Protein AF-0000000076608072 (afdb_homodimer)

Structure (mmCIF, N/CA/C/O backbone):
data_AF-0000000076608072-model_v1
#
loop_
_entity.id
_entity.type
_entity.pdbx_description
1 polymer 'Uncharacterized membrane protein YphA, DoxX/SURF4 family'
#
loop_
_atom_site.group_PDB
_atom_site.id
_atom_site.type_symbol
_atom_site.label_atom_id
_atom_site.label_alt_id
_atom_site.label_comp_id
_atom_site.label_asym_id
_atom_site.label_entity_id
_atom_site.label_seq_id
_atom_site.pdbx_PDB_ins_code
_atom_site.Cartn_x
_atom_site.Cartn_y
_atom_site.Cartn_z
_atom_site.occupancy
_atom_site.B_iso_or_equiv
_atom_site.auth_seq_id
_atom_site.auth_comp_id
_atom_site.auth_asym_id
_atom_site.auth_atom_id
_atom_site.pdbx_PDB_model_num
ATOM 1 N N . MET A 1 1 ? 8.18 21.141 -1.358 1 48.16 1 MET A N 1
ATOM 2 C CA . MET A 1 1 ? 7.703 20.062 -0.501 1 48.16 1 MET A CA 1
ATOM 3 C C . MET A 1 1 ? 6.223 19.781 -0.752 1 48.16 1 MET A C 1
ATOM 5 O O . MET A 1 1 ? 5.699 18.75 -0.323 1 48.16 1 MET A O 1
ATOM 9 N N . LYS A 1 2 ? 5.473 20.828 -1.296 1 59.09 2 LYS A N 1
ATOM 10 C CA . LYS A 1 2 ? 4.098 20.797 -1.779 1 59.09 2 LYS A CA 1
ATOM 11 C C . LYS A 1 2 ? 3.926 19.734 -2.871 1 59.09 2 LYS A C 1
ATOM 13 O O . LYS A 1 2 ? 2.949 18.984 -2.871 1 59.09 2 LYS A O 1
ATOM 18 N N . ASP A 1 3 ? 5.082 19.281 -3.32 1 87.06 3 ASP A N 1
ATOM 19 C CA . ASP A 1 3 ? 5.059 18.531 -4.574 1 87.06 3 ASP A CA 1
ATOM 20 C C . ASP A 1 3 ? 5.078 17.031 -4.312 1 87.06 3 ASP A C 1
ATOM 22 O O . ASP A 1 3 ? 4.336 16.281 -4.945 1 87.06 3 ASP A O 1
ATOM 26 N N . ILE A 1 4 ? 5.609 16.641 -3.139 1 95.62 4 ILE A N 1
ATOM 27 C CA . ILE A 1 4 ? 5.746 15.203 -2.969 1 95.62 4 ILE A CA 1
ATOM 28 C C . ILE A 1 4 ? 4.414 14.609 -2.521 1 95.62 4 ILE A C 1
ATOM 30 O O . ILE A 1 4 ? 4.074 13.477 -2.889 1 95.62 4 ILE A O 1
ATOM 34 N N . THR A 1 5 ? 3.621 15.422 -1.8 1 96.25 5 THR A N 1
ATOM 35 C CA . THR A 1 5 ? 2.309 14.969 -1.352 1 96.25 5 THR A CA 1
ATOM 36 C C . THR A 1 5 ? 1.358 14.812 -2.535 1 96.25 5 THR A C 1
ATOM 38 O O . THR A 1 5 ? 0.574 13.859 -2.584 1 96.25 5 THR A O 1
ATOM 41 N N . HIS A 1 6 ? 1.469 15.75 -3.461 1 96.06 6 HIS A N 1
ATOM 42 C CA . HIS A 1 6 ? 0.626 15.68 -4.648 1 96.06 6 HIS A CA 1
ATOM 43 C C . HIS A 1 6 ? 0.957 14.438 -5.477 1 96.06 6 HIS A C 1
ATOM 45 O O . HIS A 1 6 ? 0.057 13.703 -5.891 1 96.06 6 HIS A O 1
ATOM 51 N N . ILE A 1 7 ? 2.229 14.219 -5.684 1 97.62 7 ILE A N 1
ATOM 52 C CA . ILE A 1 7 ? 2.674 13.047 -6.43 1 97.62 7 ILE A CA 1
ATOM 53 C C . ILE A 1 7 ? 2.24 11.773 -5.699 1 97.62 7 ILE A C 1
ATOM 55 O O . ILE A 1 7 ? 1.707 10.844 -6.312 1 97.62 7 ILE A O 1
ATOM 59 N N . GLY A 1 8 ? 2.457 11.742 -4.379 1 98.31 8 GLY A N 1
ATOM 60 C CA . GLY A 1 8 ? 2.057 10.602 -3.562 1 98.31 8 GLY A CA 1
ATOM 61 C C . GLY A 1 8 ? 0.571 10.312 -3.641 1 98.31 8 GLY A C 1
ATOM 62 O O . GLY A 1 8 ? 0.168 9.148 -3.734 1 98.31 8 GLY A O 1
ATOM 63 N N . ARG A 1 9 ? -0.169 11.328 -3.688 1 98.06 9 ARG A N 1
ATOM 64 C CA . ARG A 1 9 ? -1.62 11.18 -3.725 1 98.06 9 ARG A CA 1
ATOM 65 C C . ARG A 1 9 ? -2.072 10.523 -5.027 1 98.06 9 ARG A C 1
ATOM 67 O O . ARG A 1 9 ? -2.918 9.633 -5.012 1 98.06 9 ARG A O 1
ATOM 74 N N . VAL A 1 10 ? -1.566 10.969 -6.109 1 98.25 10 VAL A N 1
ATOM 75 C CA . VAL A 1 10 ? -1.932 10.414 -7.406 1 98.25 10 VAL A CA 1
ATOM 76 C C . VAL A 1 10 ? -1.481 8.953 -7.488 1 98.25 10 VAL A C 1
ATOM 78 O O . VAL A 1 10 ? -2.246 8.086 -7.91 1 98.25 10 VAL A O 1
ATOM 81 N N . LEU A 1 11 ? -0.263 8.695 -7.039 1 98.75 11 LEU A N 1
ATOM 82 C CA . LEU A 1 11 ? 0.281 7.34 -7.082 1 98.75 11 LEU A CA 1
ATOM 83 C C . LEU A 1 11 ? -0.473 6.418 -6.133 1 98.75 11 LEU A C 1
ATOM 85 O O . LEU A 1 11 ? -0.637 5.227 -6.41 1 98.75 11 LEU A O 1
ATOM 89 N N . PHE A 1 12 ? -0.94 6.977 -5.027 1 98.81 12 PHE A N 1
ATOM 90 C CA . PHE A 1 12 ? -1.719 6.188 -4.078 1 98.81 12 PHE A CA 1
ATOM 91 C C . PHE A 1 12 ? -3.084 5.84 -4.66 1 98.81 12 PHE A C 1
ATOM 93 O O . PHE A 1 12 ? -3.539 4.699 -4.551 1 98.81 12 PHE A O 1
ATOM 100 N N . ALA A 1 13 ? -3.678 6.773 -5.332 1 98.81 13 ALA A N 1
ATOM 101 C CA . ALA A 1 13 ? -5.086 6.684 -5.707 1 98.81 13 ALA A CA 1
ATOM 102 C C . ALA A 1 13 ? -5.254 5.941 -7.031 1 98.81 13 ALA A C 1
ATOM 104 O O . ALA A 1 13 ? -6.207 5.184 -7.207 1 98.81 13 ALA A O 1
ATOM 105 N N . LEU A 1 14 ? -4.387 6.129 -7.934 1 98.75 14 LEU A N 1
ATOM 106 C CA . LEU A 1 14 ? -4.523 5.641 -9.305 1 98.75 14 LEU A CA 1
ATOM 107 C C . LEU A 1 14 ? -4.68 4.121 -9.32 1 98.75 14 LEU A C 1
ATOM 109 O O . LEU A 1 14 ? -5.543 3.592 -10.023 1 98.75 14 LEU A O 1
ATOM 113 N N . PRO A 1 15 ? -3.92 3.412 -8.594 1 98.88 15 PRO A N 1
ATOM 114 C CA . PRO A 1 15 ? -4.066 1.956 -8.625 1 98.88 15 PRO A CA 1
ATOM 115 C C . PRO A 1 15 ? -5.457 1.495 -8.195 1 98.88 15 PRO A C 1
ATOM 117 O O . PRO A 1 15 ? -5.957 0.484 -8.695 1 98.88 15 PRO A O 1
ATOM 120 N N . PHE A 1 16 ? -6.09 2.219 -7.285 1 98.88 16 PHE A N 1
ATOM 121 C CA . PHE A 1 16 ? -7.422 1.801 -6.867 1 98.88 16 PHE A CA 1
ATOM 122 C C . PHE A 1 16 ? -8.422 1.958 -8.008 1 98.88 16 PHE A C 1
ATOM 124 O O . PHE A 1 16 ? -9.352 1.164 -8.133 1 98.88 16 PHE A O 1
ATOM 131 N N . ILE A 1 17 ? -8.258 2.973 -8.828 1 98.81 17 ILE A N 1
ATOM 132 C CA . ILE A 1 17 ? -9.094 3.107 -10.023 1 98.81 17 ILE A CA 1
ATOM 133 C C . ILE A 1 17 ? -8.852 1.922 -10.953 1 98.81 17 ILE A C 1
ATOM 135 O O . ILE A 1 17 ? -9.805 1.308 -11.438 1 98.81 17 ILE A O 1
ATOM 139 N N . LEU A 1 18 ? -7.625 1.544 -11.148 1 98.62 18 LEU A N 1
ATOM 140 C CA . LEU A 1 18 ? -7.277 0.444 -12.039 1 98.62 18 LEU A CA 1
ATOM 141 C C . LEU A 1 18 ? -7.73 -0.891 -11.461 1 98.62 18 LEU A C 1
ATOM 143 O O . LEU A 1 18 ? -8.195 -1.765 -12.195 1 98.62 18 LEU A O 1
ATOM 147 N N . PHE A 1 19 ? -7.605 -1.063 -10.125 1 97.94 19 PHE A N 1
ATOM 148 C CA . PHE A 1 19 ? -8.156 -2.236 -9.461 1 97.94 19 PHE A CA 1
ATOM 149 C C . PHE A 1 19 ? -9.664 -2.334 -9.695 1 97.94 19 PHE A C 1
ATOM 151 O O . PHE A 1 19 ? -10.18 -3.414 -9.977 1 97.94 19 PHE A O 1
ATOM 158 N N . GLY A 1 20 ? -10.289 -1.184 -9.508 1 98.19 20 GLY A N 1
ATOM 159 C CA . GLY A 1 20 ? -11.727 -1.159 -9.711 1 98.19 20 GLY A CA 1
ATOM 160 C C . GLY A 1 20 ? -12.133 -1.536 -11.125 1 98.19 20 GLY A C 1
ATOM 161 O O . GLY A 1 20 ? -13.062 -2.328 -11.312 1 98.19 20 GLY A O 1
ATOM 162 N N . LEU A 1 21 ? -11.461 -0.98 -12.117 1 98.31 21 LEU A N 1
ATOM 163 C CA . LEU A 1 21 ? -11.734 -1.333 -13.5 1 98.31 21 LEU A CA 1
ATOM 164 C C . LEU A 1 21 ? -11.484 -2.818 -13.742 1 98.31 21 LEU A C 1
ATOM 166 O O . LEU A 1 21 ? -12.273 -3.48 -14.422 1 98.31 21 LEU A O 1
ATOM 170 N N . ASN A 1 22 ? -10.43 -3.305 -13.195 1 96.69 22 ASN A N 1
ATOM 171 C CA . ASN A 1 22 ? -10.125 -4.723 -13.336 1 96.69 22 ASN A CA 1
ATOM 172 C C . ASN A 1 22 ? -11.195 -5.594 -12.688 1 96.69 22 ASN A C 1
ATOM 174 O O . ASN A 1 22 ? -11.555 -6.648 -13.219 1 96.69 22 ASN A O 1
ATOM 178 N N . HIS A 1 23 ? -11.672 -5.195 -11.516 1 95.5 23 HIS A N 1
ATOM 179 C CA . HIS A 1 23 ? -12.75 -5.906 -10.844 1 95.5 23 HIS A CA 1
ATOM 180 C C . HIS A 1 23 ? -13.992 -5.98 -11.727 1 95.5 23 HIS A C 1
ATOM 182 O O . HIS A 1 23 ? -14.672 -7.012 -11.766 1 95.5 23 HIS A O 1
ATOM 188 N N . ILE A 1 24 ? -14.273 -4.887 -12.445 1 96.31 24 ILE A N 1
ATOM 189 C CA . ILE A 1 24 ? -15.484 -4.82 -13.258 1 96.31 24 ILE A CA 1
ATOM 190 C C . ILE A 1 24 ? -15.289 -5.629 -14.539 1 96.31 24 ILE A C 1
ATOM 192 O O . ILE A 1 24 ? -16.141 -6.441 -14.906 1 96.31 24 ILE A O 1
ATOM 196 N N . PHE A 1 25 ? -14.133 -5.59 -15.188 1 96.56 25 PHE A N 1
ATOM 197 C CA . PHE A 1 25 ? -13.945 -6.195 -16.5 1 96.56 25 PHE A CA 1
ATOM 198 C C . PHE A 1 25 ? -13.453 -7.633 -16.375 1 96.56 25 PHE A C 1
ATOM 200 O O . PHE A 1 25 ? -13.555 -8.414 -17.312 1 96.56 25 PHE A O 1
ATOM 207 N N . GLN A 1 26 ? -12.922 -7.969 -15.281 1 94.75 26 GLN A N 1
ATOM 208 C CA . GLN A 1 26 ? -12.422 -9.32 -15.055 1 94.75 26 GLN A CA 1
ATOM 209 C C . GLN A 1 26 ? -13.125 -9.977 -13.875 1 94.75 26 GLN A C 1
ATOM 211 O O . GLN A 1 26 ? -12.492 -10.703 -13.102 1 94.75 26 GLN A O 1
ATOM 216 N N . TYR A 1 27 ? -14.453 -9.664 -13.688 1 92.56 27 TYR A N 1
ATOM 217 C CA . TYR A 1 27 ? -15.188 -10.148 -12.516 1 92.56 27 TYR A CA 1
ATOM 218 C C . TYR A 1 27 ? -15.242 -11.672 -12.5 1 92.56 27 TYR A C 1
ATOM 220 O O . TYR A 1 27 ? -15.258 -12.281 -11.43 1 92.56 27 TYR A O 1
ATOM 228 N N . SER A 1 28 ? -15.203 -12.375 -13.648 1 90.69 28 SER A N 1
ATOM 229 C CA . SER A 1 28 ? -15.234 -13.836 -13.695 1 90.69 28 SER A CA 1
ATOM 230 C C . SER A 1 28 ? -13.953 -14.438 -13.125 1 90.69 28 SER A C 1
ATOM 232 O O . SER A 1 28 ? -14 -15.43 -12.398 1 90.69 28 SER A O 1
ATOM 234 N N . TRP A 1 29 ? -12.844 -13.781 -13.492 1 89.81 29 TRP A N 1
ATOM 235 C CA . TRP A 1 29 ? -11.57 -14.258 -12.977 1 89.81 29 TRP A CA 1
ATOM 236 C C . TRP A 1 29 ? -11.523 -14.156 -11.453 1 89.81 29 TRP A C 1
ATOM 238 O O . TRP A 1 29 ? -11.109 -15.094 -10.773 1 89.81 29 TRP A O 1
ATOM 248 N N . TYR A 1 30 ? -11.984 -13.008 -10.938 1 89 30 TYR A N 1
ATOM 249 C CA . TYR A 1 30 ? -11.969 -12.789 -9.492 1 89 30 TYR A CA 1
ATOM 250 C C . TYR A 1 30 ? -12.898 -13.773 -8.789 1 89 30 TYR A C 1
ATOM 252 O O . TYR A 1 30 ? -12.531 -14.352 -7.762 1 89 30 TYR A O 1
ATOM 260 N N . SER A 1 31 ? -14.031 -13.93 -9.367 1 86.56 31 SER A N 1
ATOM 261 C CA . SER A 1 31 ? -15.031 -14.805 -8.75 1 86.56 31 SER A CA 1
ATOM 262 C C . SER A 1 31 ? -14.562 -16.25 -8.734 1 86.56 31 SER A C 1
ATOM 264 O O . SER A 1 31 ? -14.898 -17.016 -7.82 1 86.56 31 SER A O 1
ATOM 266 N N . GLU A 1 32 ? -13.75 -16.625 -9.672 1 84.75 32 GLU A N 1
ATOM 267 C CA . GLU A 1 32 ? -13.266 -18 -9.781 1 84.75 32 GLU A CA 1
ATOM 268 C C . GLU A 1 32 ? -12.047 -18.234 -8.906 1 84.75 32 GLU A C 1
ATOM 270 O O . GLU A 1 32 ? -11.828 -19.344 -8.406 1 84.75 32 GLU A O 1
ATOM 275 N N . ASN A 1 33 ? -11.312 -17.203 -8.688 1 81 33 ASN A N 1
ATOM 276 C CA . ASN A 1 33 ? -10.016 -17.391 -8.039 1 81 33 ASN A CA 1
ATOM 277 C C . ASN A 1 33 ? -10.055 -16.953 -6.574 1 81 33 ASN A C 1
ATOM 279 O O . ASN A 1 33 ? -9.156 -17.297 -5.801 1 81 33 ASN A O 1
ATOM 283 N N . PHE A 1 34 ? -11.062 -16.172 -6.254 1 74.56 34 PHE A N 1
ATOM 284 C CA . PHE A 1 34 ? -11.148 -15.711 -4.871 1 74.56 34 PHE A CA 1
ATOM 285 C C . PHE A 1 34 ? -12.461 -16.156 -4.238 1 74.56 34 PHE A C 1
ATOM 287 O O . PHE A 1 34 ? -13.539 -15.812 -4.734 1 74.56 34 PHE A O 1
ATOM 294 N N . GLN A 1 35 ? -12.344 -17.156 -3.428 1 65.94 35 GLN A N 1
ATOM 295 C CA . GLN A 1 35 ? -13.492 -17.641 -2.666 1 65.94 35 GLN A CA 1
ATOM 296 C C . GLN A 1 35 ? -13.602 -16.922 -1.323 1 65.94 35 GLN A C 1
ATOM 298 O O . GLN A 1 35 ? -12.594 -16.672 -0.663 1 65.94 35 GLN A O 1
ATOM 303 N N . SER A 1 36 ? -14.633 -16.188 -1.263 1 63.31 36 SER A N 1
ATOM 304 C CA . SER A 1 36 ? -14.852 -15.414 -0.045 1 63.31 36 SER A CA 1
ATOM 305 C C . SER A 1 36 ? -15.5 -16.266 1.041 1 63.31 36 SER A C 1
ATOM 307 O O . SER A 1 36 ? -16.234 -17.203 0.741 1 63.31 36 SER A O 1
ATOM 309 N N . PHE A 1 37 ? -14.977 -16.062 2.203 1 62.38 37 PHE A N 1
ATOM 310 C CA . PHE A 1 37 ? -15.656 -16.641 3.355 1 62.38 37 PHE A CA 1
ATOM 311 C C . PHE A 1 37 ? -17.125 -16.219 3.395 1 62.38 37 PHE A C 1
ATOM 313 O O . PHE A 1 37 ? -17.984 -16.969 3.871 1 62.38 37 PHE A O 1
ATOM 320 N N . LEU A 1 38 ? -17.25 -15.047 2.895 1 61.41 38 LEU A N 1
ATOM 321 C CA . LEU A 1 38 ? -18.641 -14.609 2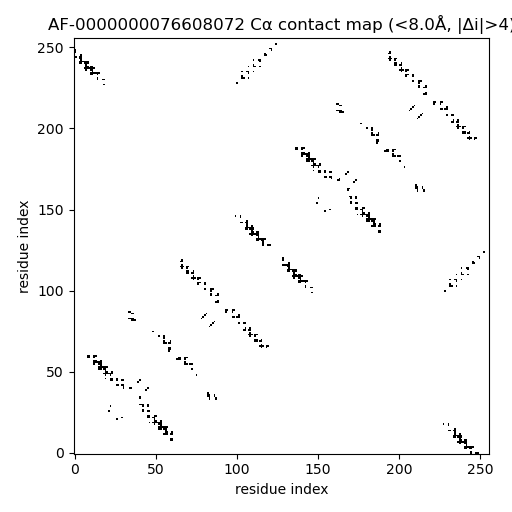.848 1 61.41 38 LEU A CA 1
ATOM 322 C C . LEU A 1 38 ? -19.328 -15.117 1.582 1 61.41 38 LEU A C 1
ATOM 324 O O . LEU A 1 38 ? -18.844 -14.875 0.472 1 61.41 38 LEU A O 1
ATOM 328 N N . PRO A 1 39 ? -20.141 -16.078 1.771 1 59.09 39 PRO A N 1
ATOM 329 C CA . PRO A 1 39 ? -20.844 -16.719 0.657 1 59.09 39 PRO A CA 1
ATOM 330 C C . PRO A 1 39 ? -21.422 -15.703 -0.332 1 59.09 39 PRO A C 1
ATOM 332 O O . PRO A 1 39 ? -21.703 -16.047 -1.479 1 59.09 39 PRO A O 1
ATOM 335 N N . ILE A 1 40 ? -21.609 -14.555 0.125 1 57.09 40 ILE A N 1
ATOM 336 C CA . ILE A 1 40 ? -22.266 -13.594 -0.744 1 57.09 40 ILE A CA 1
ATOM 337 C C . ILE A 1 40 ? -21.25 -13.008 -1.728 1 57.09 40 ILE A C 1
ATOM 339 O O . ILE A 1 40 ? -21.641 -12.32 -2.684 1 57.09 40 ILE A O 1
ATOM 343 N N . ILE A 1 41 ? -20 -13.461 -1.587 1 60.38 41 ILE A N 1
ATOM 344 C CA . ILE A 1 41 ? -19 -12.852 -2.463 1 60.38 41 ILE A CA 1
ATOM 345 C C . ILE A 1 41 ? -19 -13.57 -3.812 1 60.38 41 ILE A C 1
ATOM 347 O O . ILE A 1 41 ? -18.781 -14.781 -3.879 1 60.38 41 ILE A O 1
ATOM 351 N N . GLY A 1 42 ? -19.812 -13.07 -4.812 1 77.31 42 GLY A N 1
ATOM 352 C CA . GLY A 1 42 ? -19.859 -13.43 -6.223 1 77.31 42 GLY A CA 1
ATOM 353 C C . GLY A 1 42 ? -19.578 -12.258 -7.145 1 77.31 42 GLY A C 1
ATOM 354 O O . GLY A 1 42 ? -18.906 -11.297 -6.75 1 77.31 42 GLY A O 1
ATOM 355 N N . ALA A 1 43 ? -19.969 -12.414 -8.297 1 82.81 43 ALA A N 1
ATOM 356 C CA . ALA A 1 43 ? -19.734 -11.43 -9.344 1 82.81 43 ALA A CA 1
ATOM 357 C C . ALA A 1 43 ? -20.234 -10.055 -8.93 1 82.81 43 ALA A C 1
ATOM 359 O O . ALA A 1 43 ? -19.578 -9.039 -9.164 1 82.81 43 ALA A O 1
ATOM 360 N N . TYR A 1 44 ? -21.312 -10.078 -8.18 1 87.38 44 TYR A N 1
ATOM 361 C CA . TYR A 1 44 ? -21.922 -8.797 -7.812 1 87.38 44 TYR A CA 1
ATOM 362 C C . TYR A 1 44 ? -21.062 -8.078 -6.777 1 87.38 44 TYR A C 1
ATOM 364 O O . TYR A 1 44 ? -20.891 -6.855 -6.848 1 87.38 44 TYR A O 1
ATOM 372 N N . THR A 1 45 ? -20.516 -8.805 -5.848 1 90.94 45 THR A N 1
ATOM 373 C CA . THR A 1 45 ? -19.672 -8.195 -4.828 1 90.94 45 THR A CA 1
ATOM 374 C C . THR A 1 45 ? -18.375 -7.664 -5.441 1 90.94 45 THR A C 1
ATOM 376 O O . THR A 1 45 ? -17.906 -6.59 -5.07 1 90.94 45 THR A O 1
ATOM 379 N N . VAL A 1 46 ? -17.859 -8.391 -6.41 1 92.88 46 VAL A N 1
ATOM 380 C CA . VAL A 1 46 ? -16.641 -7.973 -7.074 1 92.88 46 VAL A CA 1
ATOM 381 C C . VAL A 1 46 ? -16.875 -6.668 -7.828 1 92.88 46 VAL A C 1
ATOM 383 O O . VAL A 1 46 ? -16.094 -5.715 -7.691 1 92.88 46 VAL A O 1
ATOM 386 N N . ILE A 1 47 ? -18 -6.59 -8.508 1 94.44 47 ILE A N 1
ATOM 387 C CA . ILE A 1 47 ? -18.328 -5.402 -9.289 1 94.44 47 ILE A CA 1
ATOM 388 C C . ILE A 1 47 ? -18.625 -4.23 -8.352 1 94.44 47 ILE 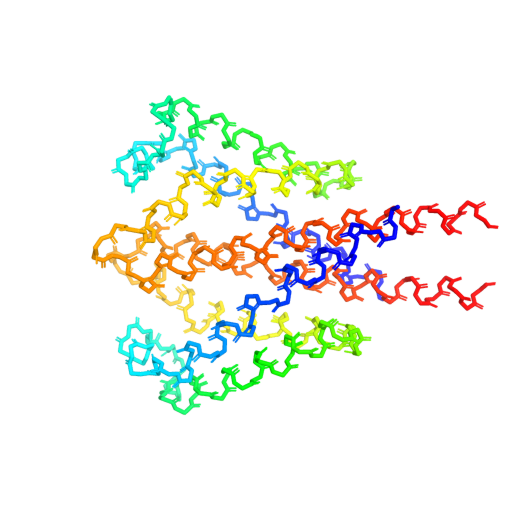A C 1
ATOM 390 O O . ILE A 1 47 ? -18.156 -3.109 -8.602 1 94.44 47 ILE A O 1
ATOM 394 N N . PHE A 1 48 ? -19.312 -4.535 -7.273 1 94.88 48 PHE A N 1
ATOM 395 C CA . PHE A 1 48 ? -19.672 -3.494 -6.316 1 94.88 48 PHE A CA 1
ATOM 396 C C . PHE A 1 48 ? -18.422 -2.883 -5.691 1 94.88 48 PHE A C 1
ATOM 398 O O . PHE A 1 48 ? -18.297 -1.659 -5.609 1 94.88 48 PHE A O 1
ATOM 405 N N . THR A 1 49 ? -17.516 -3.709 -5.289 1 95.69 49 THR A N 1
ATOM 406 C CA . THR A 1 49 ? -16.281 -3.199 -4.688 1 95.69 49 THR A CA 1
ATOM 407 C C . THR A 1 49 ? -15.445 -2.447 -5.723 1 95.69 49 THR A C 1
ATOM 409 O O . THR A 1 49 ? -14.773 -1.467 -5.391 1 95.69 49 THR A O 1
ATOM 412 N N . GLY A 1 50 ? -15.516 -2.877 -7.008 1 97.56 50 GLY A N 1
ATOM 413 C CA . GLY A 1 50 ? -14.859 -2.141 -8.078 1 97.56 50 GLY A CA 1
ATOM 414 C C . GLY A 1 50 ? -15.367 -0.719 -8.219 1 97.56 50 GLY A C 1
ATOM 415 O O . GLY A 1 50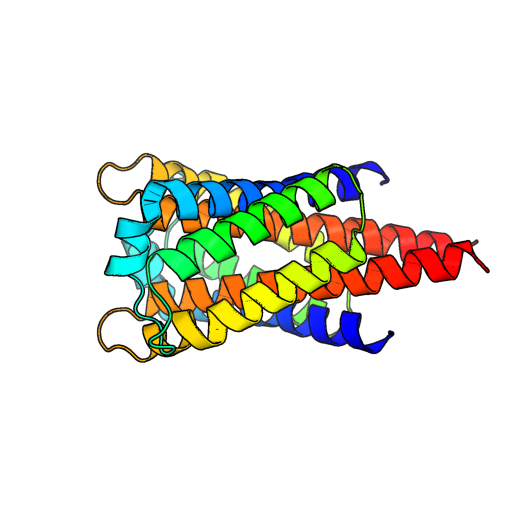 ? -14.578 0.217 -8.359 1 97.56 50 GLY A O 1
ATOM 416 N N . ILE A 1 51 ? -16.625 -0.577 -8.102 1 98.31 51 ILE A N 1
ATOM 417 C CA . ILE A 1 51 ? -17.25 0.735 -8.227 1 98.31 51 ILE A C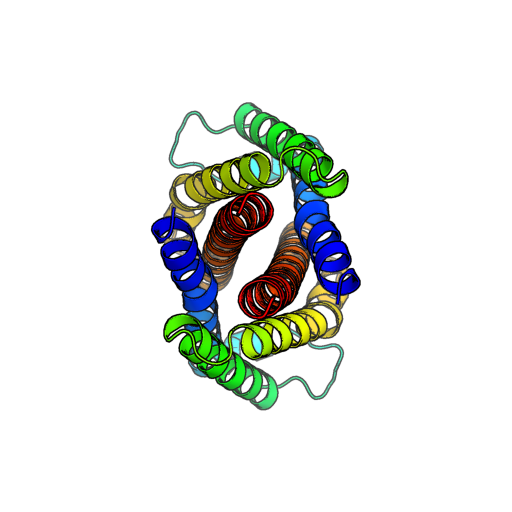A 1
ATOM 418 C C . ILE A 1 51 ? -16.797 1.637 -7.082 1 98.31 51 ILE A C 1
ATOM 420 O O . ILE A 1 51 ? -16.469 2.807 -7.297 1 98.31 51 ILE A O 1
ATOM 424 N N . ILE A 1 52 ? -16.766 1.096 -5.918 1 98.38 52 ILE A N 1
ATOM 425 C CA . ILE A 1 52 ? -16.344 1.864 -4.754 1 98.38 52 ILE A CA 1
ATOM 426 C C . ILE A 1 52 ? -14.883 2.305 -4.934 1 98.38 52 ILE A C 1
ATOM 428 O O . ILE A 1 52 ? -14.539 3.455 -4.652 1 98.38 52 ILE A O 1
ATOM 432 N N . MET A 1 53 ? -14.078 1.408 -5.453 1 98.69 53 MET A N 1
ATOM 433 C CA . MET A 1 53 ? -12.664 1.725 -5.613 1 98.69 53 MET A CA 1
ATOM 434 C C . MET A 1 53 ? -12.469 2.805 -6.672 1 98.69 53 MET A C 1
ATOM 436 O O . MET A 1 53 ? -11.656 3.715 -6.492 1 98.69 53 MET A O 1
ATOM 440 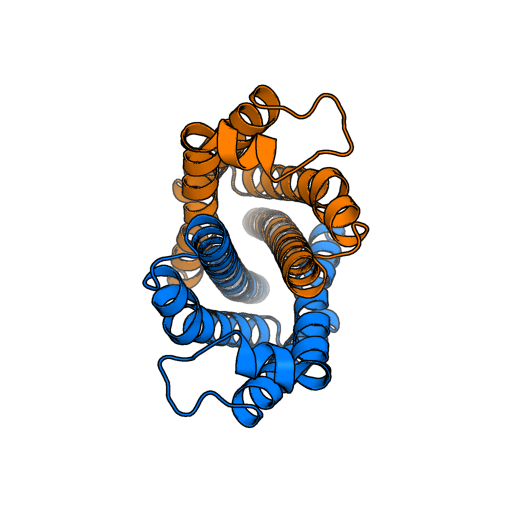N N . ILE A 1 54 ? -13.164 2.771 -7.695 1 98.75 54 ILE A N 1
ATOM 441 C CA . ILE A 1 54 ? -13.07 3.783 -8.742 1 98.75 54 ILE A CA 1
ATOM 442 C C . ILE A 1 54 ? -13.5 5.137 -8.195 1 98.75 54 ILE A C 1
ATOM 444 O O . ILE A 1 54 ? -12.805 6.141 -8.367 1 98.75 54 ILE A O 1
ATOM 448 N N . ALA A 1 55 ? -14.625 5.133 -7.504 1 98.62 55 ALA A N 1
ATOM 449 C CA . ALA A 1 55 ? -15.141 6.375 -6.938 1 98.62 55 ALA A CA 1
ATOM 450 C C . ALA A 1 55 ? -14.156 6.969 -5.934 1 98.62 55 ALA A C 1
ATOM 452 O O . ALA A 1 55 ? -13.883 8.172 -5.957 1 98.62 55 ALA A O 1
ATOM 453 N N . ALA A 1 56 ? -13.656 6.117 -5.102 1 98.56 56 ALA A N 1
ATOM 454 C CA . ALA A 1 56 ? -12.703 6.57 -4.094 1 98.56 56 ALA A CA 1
ATOM 455 C C . ALA A 1 56 ? -11.422 7.094 -4.746 1 98.56 56 ALA A C 1
ATOM 457 O O . ALA A 1 56 ? -10.914 8.148 -4.363 1 98.56 56 ALA A O 1
ATOM 458 N N . GLY A 1 57 ? -10.906 6.328 -5.746 1 98.56 57 GLY A N 1
ATOM 459 C CA . GLY A 1 57 ? -9.711 6.762 -6.449 1 98.56 57 GLY A CA 1
ATOM 460 C C . GLY A 1 57 ? -9.875 8.117 -7.121 1 98.56 57 GLY A C 1
ATOM 461 O O . GLY A 1 57 ? -9.008 8.977 -7.008 1 98.56 57 GLY A O 1
ATOM 462 N N . ILE A 1 58 ? -10.945 8.352 -7.734 1 98.31 58 ILE A N 1
ATOM 463 C CA . ILE A 1 58 ? -11.227 9.609 -8.422 1 98.31 58 ILE A CA 1
ATOM 464 C C . ILE A 1 58 ? -11.344 10.742 -7.395 1 98.31 58 ILE A C 1
ATOM 466 O O . ILE A 1 58 ? -10.758 11.812 -7.566 1 98.31 58 ILE A O 1
ATOM 470 N N . SER A 1 59 ? -12.133 10.469 -6.367 1 97.88 59 SER A N 1
ATOM 471 C CA . SER A 1 59 ? -12.297 11.461 -5.309 1 97.88 59 SER A CA 1
ATOM 472 C C . SER A 1 59 ? -10.945 11.891 -4.742 1 97.88 59 SER A C 1
ATOM 474 O O . SER A 1 59 ? -10.711 13.086 -4.539 1 97.88 59 SER A O 1
ATOM 476 N N . MET A 1 60 ? -10.086 10.953 -4.551 1 96.56 60 MET A N 1
ATOM 477 C CA . MET A 1 60 ? -8.773 11.234 -3.982 1 96.56 60 MET A CA 1
ATOM 478 C C . MET A 1 60 ? -7.918 12.031 -4.957 1 96.56 60 MET A C 1
ATOM 480 O O . MET A 1 60 ? -7.227 12.977 -4.559 1 96.56 60 MET A O 1
ATOM 484 N N . ILE A 1 61 ? -7.926 11.719 -6.184 1 96.62 61 ILE A N 1
ATOM 485 C CA . ILE A 1 61 ? -7.098 12.391 -7.18 1 96.62 61 ILE A CA 1
ATOM 486 C C . ILE A 1 61 ? -7.523 13.852 -7.305 1 96.62 61 ILE A C 1
ATOM 488 O O . ILE A 1 61 ? -6.68 14.742 -7.402 1 96.62 61 ILE A O 1
ATOM 492 N N . VAL A 1 62 ? -8.805 14.188 -7.207 1 95.06 62 VAL A N 1
ATOM 493 C CA . VAL A 1 62 ? -9.273 15.555 -7.395 1 95.06 62 VAL A CA 1
ATOM 494 C C . VAL A 1 62 ? -9.289 16.281 -6.051 1 95.06 62 VAL A C 1
ATOM 496 O O . VAL A 1 62 ? -9.781 17.406 -5.957 1 95.06 62 VAL A O 1
ATOM 499 N N . ARG A 1 63 ? -8.805 15.633 -5.039 1 90.75 63 ARG A N 1
ATOM 500 C CA . ARG A 1 63 ? -8.602 16.203 -3.713 1 90.75 63 ARG A CA 1
ATOM 501 C C . ARG A 1 63 ? -9.938 16.516 -3.041 1 90.75 63 ARG A C 1
ATOM 503 O O . ARG A 1 63 ? -10.047 17.5 -2.303 1 90.75 63 ARG A O 1
ATOM 510 N N . LYS A 1 64 ? -10.898 15.758 -3.451 1 89.88 64 LYS A N 1
ATOM 511 C CA . LYS A 1 64 ? -12.195 15.906 -2.795 1 89.88 64 LYS A CA 1
ATOM 512 C C . LYS A 1 64 ? -12.391 14.836 -1.724 1 89.88 64 LYS A C 1
ATOM 514 O O . LYS A 1 64 ? -12.219 13.641 -1.99 1 89.88 64 LYS A O 1
ATOM 519 N N . TYR A 1 65 ? -12.633 15.188 -0.499 1 94.94 65 TYR A N 1
ATOM 520 C CA . TYR A 1 65 ? -12.977 14.305 0.613 1 94.94 65 TYR A CA 1
ATOM 521 C C . TYR A 1 65 ? -11.852 13.312 0.886 1 94.94 65 TYR A C 1
ATOM 523 O O . TYR A 1 65 ? -12.094 12.102 0.976 1 94.94 65 TYR A O 1
ATOM 531 N N . VAL A 1 66 ? -10.68 13.859 1.006 1 94.88 66 VAL A N 1
ATOM 532 C CA . VAL A 1 66 ? -9.492 13.016 1.149 1 94.88 66 VAL A CA 1
ATOM 533 C C . VAL A 1 66 ? -9.641 12.125 2.381 1 94.88 66 VAL A C 1
ATOM 535 O O . VAL A 1 66 ? -9.406 10.914 2.309 1 94.88 66 VAL A O 1
ATOM 538 N N . LYS A 1 67 ? -10.086 12.711 3.465 1 96.25 67 LYS A N 1
ATOM 539 C CA . LYS A 1 67 ? -10.242 11.945 4.699 1 96.25 67 LYS A CA 1
ATOM 540 C C . LYS A 1 67 ? -11.266 10.836 4.535 1 96.25 67 LYS A C 1
ATOM 542 O O . LYS A 1 67 ? -11 9.68 4.867 1 96.25 67 LYS A O 1
ATOM 547 N N . LEU A 1 68 ? -12.375 11.211 4.012 1 97.19 68 LEU A N 1
ATOM 548 C CA . LEU A 1 68 ? -13.453 10.242 3.824 1 97.19 68 LEU A CA 1
ATOM 549 C C . LEU A 1 68 ? -13.039 9.148 2.846 1 97.19 68 LEU A C 1
ATOM 551 O O . LEU A 1 68 ? -13.328 7.973 3.064 1 97.19 68 LEU A O 1
ATOM 555 N N . THR A 1 69 ? -12.406 9.539 1.775 1 98.31 69 THR A N 1
ATOM 556 C CA . THR A 1 69 ? -11.938 8.594 0.767 1 98.31 69 THR A CA 1
ATOM 557 C C . THR A 1 69 ? -10.93 7.617 1.367 1 98.31 69 THR A C 1
ATOM 559 O O . THR A 1 69 ? -11.047 6.406 1.176 1 98.31 69 THR A O 1
ATOM 562 N N . ALA A 1 70 ? -10.008 8.117 2.166 1 98.62 70 ALA A N 1
ATOM 563 C CA . ALA A 1 70 ? -9 7.273 2.803 1 98.62 70 ALA A CA 1
ATOM 564 C C . ALA A 1 70 ? -9.641 6.293 3.781 1 98.62 70 ALA A C 1
ATOM 566 O O . ALA A 1 70 ? -9.266 5.121 3.832 1 98.62 70 ALA A O 1
ATOM 567 N N . LEU A 1 71 ? -10.641 6.75 4.492 1 98.56 71 LEU A N 1
ATOM 568 C CA . LEU A 1 71 ? -11.328 5.887 5.445 1 98.56 71 LEU A CA 1
ATOM 569 C C . LEU A 1 71 ? -12.125 4.812 4.719 1 98.56 71 LEU A C 1
ATOM 571 O O . LEU A 1 71 ? -12.203 3.67 5.184 1 98.56 71 LEU A O 1
ATOM 575 N N . THR A 1 72 ? -12.727 5.168 3.637 1 98.62 72 THR A N 1
ATOM 576 C CA . THR A 1 72 ? -13.469 4.211 2.826 1 98.62 72 THR A CA 1
ATOM 577 C C . THR A 1 72 ? -12.547 3.117 2.295 1 98.62 72 THR A C 1
ATOM 579 O O . THR A 1 72 ? -12.859 1.93 2.395 1 98.62 72 THR A O 1
ATOM 582 N N . LEU A 1 73 ? -11.438 3.516 1.809 1 98.81 73 LEU A N 1
ATOM 583 C CA . LEU A 1 73 ? -10.477 2.557 1.277 1 98.81 73 LEU A CA 1
ATOM 584 C C . LEU A 1 73 ? -9.93 1.664 2.387 1 98.81 73 LEU A C 1
ATOM 586 O O . LEU A 1 73 ? -9.758 0.459 2.191 1 98.81 73 LEU A O 1
ATOM 590 N N . ALA A 1 74 ? -9.648 2.254 3.555 1 98.88 74 ALA A N 1
ATOM 591 C CA . ALA A 1 74 ? -9.195 1.459 4.695 1 98.88 74 ALA A CA 1
ATOM 592 C C . ALA A 1 74 ? -10.234 0.405 5.074 1 98.88 74 ALA A C 1
ATOM 594 O O . ALA A 1 74 ? -9.891 -0.75 5.332 1 98.88 74 ALA A O 1
ATOM 595 N N . GLY A 1 75 ? -11.477 0.825 5.125 1 98.44 75 GLY A N 1
ATOM 596 C CA . GLY A 1 75 ? -12.547 -0.111 5.426 1 98.44 75 GLY A CA 1
ATOM 597 C C . GLY A 1 75 ? -12.672 -1.227 4.406 1 98.44 75 GLY A C 1
ATOM 598 O O . GLY A 1 75 ? -12.875 -2.387 4.77 1 98.44 75 GLY A O 1
ATOM 599 N N . LEU A 1 76 ? -12.562 -0.907 3.15 1 98.06 76 LEU A N 1
ATOM 600 C CA . LEU A 1 76 ? -12.633 -1.906 2.092 1 98.06 76 LEU A CA 1
ATOM 601 C C . LEU A 1 76 ? -11.477 -2.891 2.193 1 98.06 76 LEU A C 1
ATOM 603 O O . LEU A 1 76 ? -11.672 -4.102 2.074 1 98.06 76 LEU A O 1
ATOM 607 N N . LEU A 1 77 ? -10.312 -2.379 2.418 1 98.38 77 LEU A N 1
ATOM 608 C CA . LEU A 1 77 ? -9.141 -3.229 2.553 1 98.38 77 LEU A CA 1
ATOM 609 C C . LEU A 1 77 ? -9.266 -4.152 3.758 1 98.38 77 LEU A C 1
ATOM 611 O O . LEU A 1 77 ? -8.867 -5.316 3.699 1 98.38 77 LEU A O 1
ATOM 615 N N . PHE A 1 78 ? -9.812 -3.6 4.82 1 98.12 78 PHE A N 1
ATOM 616 C CA . PHE A 1 78 ? -10.078 -4.438 5.98 1 98.12 78 PHE A CA 1
ATOM 617 C C . PHE A 1 78 ? -10.984 -5.602 5.609 1 98.12 78 PHE A C 1
ATOM 619 O O . PHE A 1 78 ? -10.719 -6.75 5.98 1 98.12 78 PHE A O 1
ATOM 626 N N . LEU A 1 79 ? -12.023 -5.344 4.895 1 94.69 79 LEU A N 1
ATOM 627 C CA . LEU A 1 79 ? -12.953 -6.383 4.465 1 94.69 79 LEU A CA 1
ATOM 628 C C . LEU A 1 79 ? -12.266 -7.383 3.547 1 94.69 79 LEU A C 1
ATOM 630 O O . LEU A 1 79 ? -12.469 -8.594 3.676 1 94.69 79 LEU A O 1
ATOM 634 N N . PHE A 1 80 ? -11.453 -6.898 2.59 1 94.19 80 PHE A N 1
ATOM 635 C CA . PHE A 1 80 ? -10.719 -7.801 1.708 1 94.19 80 PHE A CA 1
ATOM 636 C C . PHE A 1 80 ? -9.805 -8.719 2.51 1 94.19 80 PHE A C 1
ATOM 638 O O . PHE A 1 80 ? -9.711 -9.914 2.227 1 94.19 80 PHE A O 1
ATOM 645 N N . ILE A 1 81 ? -9.172 -8.18 3.518 1 95.44 81 ILE A N 1
ATOM 646 C CA . ILE A 1 81 ? -8.219 -8.938 4.324 1 95.44 81 ILE A CA 1
ATOM 647 C C . ILE A 1 81 ? -8.945 -10.078 5.039 1 95.44 81 ILE A C 1
ATOM 649 O O . ILE A 1 81 ? -8.523 -11.234 4.949 1 95.44 81 ILE A O 1
ATOM 653 N N . ILE A 1 82 ? -10.047 -9.812 5.645 1 92.94 82 ILE A N 1
ATOM 654 C CA . ILE A 1 82 ? -10.688 -10.805 6.5 1 92.94 82 ILE A CA 1
ATOM 655 C C . ILE A 1 82 ? -11.477 -11.781 5.645 1 92.94 82 ILE A C 1
ATOM 657 O O . ILE A 1 82 ? -11.641 -12.953 6.016 1 92.94 82 ILE A O 1
ATOM 661 N N . THR A 1 83 ? -11.969 -11.391 4.488 1 90.81 83 THR A N 1
ATOM 662 C CA . THR A 1 83 ? -12.891 -12.25 3.746 1 90.81 83 THR A CA 1
ATOM 663 C C . THR A 1 83 ? -12.164 -12.969 2.619 1 90.81 83 THR A C 1
ATOM 665 O O . THR A 1 83 ? -12.633 -14 2.125 1 90.81 83 THR A O 1
ATOM 668 N N . ILE A 1 84 ? -11.086 -12.383 2.18 1 90.38 84 ILE A N 1
ATOM 669 C CA . ILE A 1 84 ? -10.422 -12.961 1.019 1 90.38 84 ILE A CA 1
ATOM 670 C C . ILE A 1 84 ? -9.016 -13.422 1.404 1 90.38 84 ILE A C 1
ATOM 672 O O . ILE A 1 84 ? -8.68 -14.602 1.255 1 90.38 84 ILE A O 1
ATOM 676 N N . HIS A 1 85 ? -8.227 -12.57 2.012 1 91.19 85 HIS A N 1
ATOM 677 C CA . HIS A 1 85 ? -6.801 -12.844 2.141 1 91.19 85 HIS A CA 1
ATOM 678 C C . HIS A 1 85 ? -6.523 -13.789 3.301 1 91.19 85 HIS A C 1
ATOM 680 O O . HIS A 1 85 ? -5.695 -14.695 3.184 1 91.19 85 HIS A O 1
ATOM 686 N N . VAL A 1 86 ? -7.195 -13.617 4.43 1 90.62 86 VAL A N 1
ATOM 687 C CA . VAL A 1 86 ? -7 -14.523 5.559 1 90.62 86 VAL A CA 1
ATOM 688 C C . VAL A 1 86 ? -7.453 -15.93 5.18 1 90.62 86 VAL A C 1
ATOM 690 O O . VAL A 1 86 ? -6.711 -16.891 5.359 1 90.62 86 VAL A O 1
ATOM 693 N N . PRO A 1 87 ? -8.656 -16.094 4.582 1 87 87 PRO A N 1
ATOM 694 C CA . PRO A 1 87 ? -9.055 -17.438 4.137 1 87 87 PRO A CA 1
ATOM 695 C C . PRO A 1 87 ? -8.086 -18.031 3.117 1 87 87 PRO A C 1
ATOM 697 O O . PRO A 1 87 ? -7.805 -19.234 3.158 1 87 87 PRO A O 1
ATOM 700 N N . GLN A 1 88 ? -7.566 -17.219 2.135 1 85.5 88 GLN A N 1
ATOM 701 C CA . GLN A 1 88 ? -6.609 -17.703 1.148 1 85.5 88 GLN A CA 1
ATOM 702 C C . GLN A 1 88 ? -5.344 -18.234 1.822 1 85.5 88 GLN A C 1
ATOM 704 O O . GLN A 1 88 ? -4.738 -19.203 1.353 1 85.5 88 GLN A O 1
ATOM 709 N N . LEU A 1 89 ? -4.922 -17.609 2.842 1 84.94 89 LEU A N 1
ATOM 710 C CA . LEU A 1 89 ? -3.721 -18 3.566 1 84.94 89 LEU A CA 1
ATOM 711 C C . LEU A 1 89 ? -3.926 -19.344 4.266 1 84.94 89 LEU A C 1
ATOM 713 O O . LEU A 1 89 ? -2.979 -20.109 4.418 1 84.94 89 LEU A O 1
ATOM 717 N N . LEU A 1 90 ? -5.121 -19.609 4.645 1 83.62 90 LEU A N 1
ATOM 718 C CA . LEU A 1 90 ? -5.438 -20.828 5.379 1 83.62 90 LEU A CA 1
ATOM 719 C C . LEU A 1 90 ? -5.633 -22 4.422 1 83.62 90 LEU A C 1
ATOM 721 O O . LEU A 1 90 ? -5.605 -23.156 4.84 1 83.62 90 LEU A O 1
ATOM 725 N N . GLU A 1 91 ? -5.711 -21.719 3.16 1 77.75 91 GLU A N 1
ATOM 726 C CA . GLU A 1 91 ? -5.832 -22.781 2.172 1 77.75 91 GLU A CA 1
ATOM 727 C C . GLU A 1 91 ? -4.469 -23.391 1.846 1 77.75 91 GLU A C 1
ATOM 729 O O . GLU A 1 91 ? -3.447 -22.703 1.901 1 77.75 91 GLU A O 1
ATOM 734 N N . LYS A 1 92 ? -4.094 -24.656 1.778 1 65.31 92 LYS A N 1
ATOM 735 C CA . LYS A 1 92 ? -2.92 -25.531 1.776 1 65.31 92 LYS A CA 1
ATOM 736 C C . LYS A 1 92 ? -1.874 -25.047 0.778 1 65.31 92 LYS A C 1
ATOM 738 O O . LYS A 1 92 ? -0.674 -25.078 1.057 1 65.31 92 LYS A O 1
ATOM 743 N N . ASN A 1 93 ? -2.113 -24.688 -0.541 1 56.53 93 ASN A N 1
ATOM 744 C CA . ASN A 1 93 ? -1.058 -24.609 -1.545 1 56.53 93 ASN A CA 1
ATOM 745 C C . ASN A 1 93 ? -0.541 -23.172 -1.693 1 56.53 93 ASN A C 1
ATOM 747 O O . ASN A 1 93 ? 0.515 -22.953 -2.289 1 56.53 93 ASN A O 1
ATOM 751 N N . GLU A 1 94 ? -1.18 -22.078 -1.214 1 57.81 94 GLU A N 1
ATOM 752 C CA . GLU A 1 94 ? -0.854 -20.734 -1.663 1 57.81 94 GLU A CA 1
ATOM 753 C C . GLU A 1 94 ? -0.291 -19.891 -0.521 1 57.81 94 GLU A C 1
ATOM 755 O O . GLU A 1 94 ? -0.791 -18.797 -0.241 1 57.81 94 GLU A O 1
ATOM 760 N N . SER A 1 95 ? 1.193 -20.188 -0.259 1 81.19 95 SER A N 1
ATOM 761 C CA . SER A 1 95 ? 1.406 -19.641 1.078 1 81.19 95 SER A CA 1
ATOM 762 C C . SER A 1 95 ? 2.186 -18.328 1.022 1 81.19 95 SER A C 1
ATOM 764 O O . SER A 1 95 ? 1.743 -17.312 1.567 1 81.19 95 SER A O 1
ATOM 766 N N . MET A 1 96 ? 3.072 -18.391 0.036 1 87 96 MET A N 1
ATOM 767 C CA . MET A 1 96 ? 3.926 -17.203 0.133 1 87 96 MET A CA 1
ATOM 768 C C . MET A 1 96 ? 3.301 -16.016 -0.596 1 87 96 MET A C 1
ATOM 770 O O . MET A 1 96 ? 3.322 -14.898 -0.093 1 87 96 MET A O 1
ATOM 774 N N . ILE A 1 97 ? 2.711 -16.297 -1.716 1 88.44 97 ILE A N 1
ATOM 775 C CA . ILE A 1 97 ? 2.064 -15.258 -2.506 1 88.44 97 ILE A CA 1
ATOM 776 C C . ILE A 1 97 ? 0.859 -14.703 -1.746 1 88.44 97 ILE A C 1
ATOM 778 O O . ILE A 1 97 ? 0.639 -13.492 -1.712 1 88.44 97 ILE A O 1
ATOM 782 N N . ALA A 1 98 ? 0.108 -15.602 -1.121 1 89.94 98 ALA A N 1
ATOM 783 C CA . ALA A 1 98 ? -1.044 -15.195 -0.322 1 89.94 98 ALA A CA 1
ATOM 784 C C . ALA A 1 98 ? -0.61 -14.336 0.865 1 89.94 98 ALA A C 1
ATOM 786 O O . ALA A 1 98 ? -1.258 -13.336 1.188 1 89.94 98 ALA A O 1
ATOM 787 N N . LEU A 1 99 ? 0.42 -14.75 1.498 1 93.62 99 LEU A N 1
ATOM 788 C CA . LEU A 1 99 ? 0.947 -13.984 2.623 1 93.62 99 LEU A CA 1
ATOM 789 C C . LEU A 1 99 ? 1.379 -12.594 2.18 1 93.62 99 LEU A C 1
ATOM 791 O O . LEU A 1 99 ? 1.045 -11.602 2.828 1 93.62 99 LEU A O 1
ATOM 795 N N . MET A 1 100 ? 2.064 -12.484 1.059 1 94.31 100 MET A N 1
ATOM 796 C CA . MET A 1 100 ? 2.543 -11.203 0.55 1 94.31 100 MET A CA 1
ATOM 797 C C . MET A 1 100 ? 1.375 -10.289 0.203 1 94.31 100 MET A C 1
ATOM 799 O O . MET A 1 100 ? 1.417 -9.086 0.485 1 94.31 100 MET A O 1
ATOM 803 N N . ASN A 1 101 ? 0.406 -10.898 -0.396 1 94.38 101 ASN A N 1
ATOM 804 C CA . ASN A 1 101 ? -0.768 -10.109 -0.743 1 94.38 101 ASN A CA 1
ATOM 805 C C . ASN A 1 101 ? -1.473 -9.578 0.501 1 94.38 101 ASN A C 1
ATOM 807 O O . ASN A 1 101 ? -1.925 -8.43 0.522 1 94.38 101 ASN A O 1
ATOM 811 N N . MET A 1 102 ? -1.604 -10.43 1.466 1 95.69 102 MET A N 1
ATOM 812 C CA . MET A 1 102 ? -2.246 -10 2.705 1 95.69 102 MET A CA 1
ATOM 813 C C . MET A 1 102 ? -1.45 -8.883 3.367 1 95.69 102 MET A C 1
ATOM 815 O O . MET A 1 102 ? -2.021 -7.875 3.793 1 95.69 102 MET A O 1
ATOM 819 N N . LEU A 1 103 ? -0.187 -9.055 3.436 1 98.12 103 LEU A N 1
ATOM 820 C CA . LEU A 1 103 ? 0.66 -8.062 4.082 1 98.12 103 LEU A CA 1
ATOM 821 C C . LEU A 1 103 ? 0.617 -6.734 3.326 1 98.12 103 LEU A C 1
ATOM 823 O O . LEU A 1 103 ? 0.593 -5.668 3.939 1 98.12 103 LEU A O 1
ATOM 827 N N . LYS A 1 104 ? 0.628 -6.766 2.021 1 98.62 104 LYS A N 1
ATOM 828 C CA . LYS A 1 104 ? 0.524 -5.535 1.24 1 98.62 104 LYS A CA 1
ATOM 829 C C . LYS A 1 104 ? -0.793 -4.816 1.519 1 98.62 104 LYS A C 1
ATOM 831 O O . LYS A 1 104 ? -0.819 -3.594 1.674 1 98.62 104 LYS A O 1
ATOM 836 N N . ASP A 1 105 ? -1.862 -5.594 1.646 1 98.62 105 ASP A N 1
ATOM 837 C CA . ASP A 1 105 ? -3.154 -4.965 1.902 1 98.62 105 ASP A CA 1
ATOM 838 C C . ASP A 1 105 ? -3.219 -4.402 3.322 1 98.62 105 ASP A C 1
ATOM 840 O O . ASP A 1 105 ? -3.863 -3.379 3.561 1 98.62 105 ASP A O 1
ATOM 844 N N . VAL A 1 106 ? -2.592 -5.066 4.262 1 98.81 106 VAL A N 1
ATOM 845 C CA . VAL A 1 106 ? -2.51 -4.52 5.613 1 98.81 106 VAL A CA 1
ATOM 846 C C . VAL A 1 106 ? -1.757 -3.191 5.586 1 98.81 106 VAL A C 1
ATOM 848 O O . VAL A 1 106 ? -2.191 -2.213 6.199 1 98.81 106 VAL A O 1
ATOM 851 N N . SER A 1 107 ? -0.647 -3.164 4.883 1 98.94 107 SER A N 1
ATOM 852 C CA . SER A 1 107 ? 0.138 -1.938 4.793 1 98.94 107 SER A CA 1
ATOM 853 C C . SER A 1 107 ? -0.637 -0.836 4.078 1 98.94 107 SER A C 1
ATOM 855 O O . SER A 1 107 ? -0.618 0.321 4.508 1 98.94 107 SER A O 1
ATOM 857 N N . LEU A 1 108 ? -1.312 -1.182 3.029 1 98.94 108 LEU A N 1
ATOM 858 C CA . LEU A 1 108 ? -2.131 -0.211 2.312 1 98.94 108 LEU A CA 1
ATOM 859 C C . LEU A 1 108 ? -3.229 0.345 3.215 1 98.94 108 LEU A C 1
ATOM 861 O O . LEU A 1 108 ? -3.496 1.548 3.205 1 98.94 108 LEU A O 1
ATOM 865 N N . MET A 1 109 ? -3.85 -0.57 3.992 1 98.88 109 MET A N 1
ATOM 866 C CA . MET A 1 109 ? -4.852 -0.146 4.965 1 98.88 109 MET A CA 1
ATOM 867 C C . MET A 1 109 ? -4.25 0.833 5.969 1 98.88 109 MET A C 1
ATOM 869 O O . MET A 1 109 ? -4.844 1.875 6.258 1 98.88 109 MET A O 1
ATOM 873 N N . GLY A 1 110 ? -3.117 0.508 6.473 1 98.88 110 GLY A N 1
ATOM 874 C CA . GLY A 1 110 ? -2.428 1.396 7.398 1 98.88 110 GLY A CA 1
ATOM 875 C C . GLY A 1 110 ? -2.094 2.746 6.789 1 98.88 110 GLY A C 1
ATOM 876 O O . GLY A 1 110 ? -2.277 3.783 7.43 1 98.88 110 GLY A O 1
ATOM 877 N N . GLY A 1 111 ? -1.581 2.725 5.57 1 98.75 111 GLY A N 1
ATOM 878 C CA . GLY A 1 111 ? -1.318 3.973 4.871 1 98.75 111 GLY A CA 1
ATOM 879 C C . GLY A 1 111 ? -2.553 4.84 4.715 1 98.75 111 GLY A C 1
ATOM 880 O O . GLY A 1 111 ? -2.496 6.055 4.926 1 98.75 111 GLY A O 1
ATOM 881 N N . ALA A 1 112 ? -3.654 4.238 4.367 1 98.88 112 ALA A N 1
ATOM 882 C CA . ALA A 1 112 ? -4.906 4.973 4.227 1 98.88 112 ALA A CA 1
ATOM 883 C C . ALA A 1 112 ? -5.328 5.602 5.551 1 98.88 112 ALA A C 1
ATOM 885 O O . ALA A 1 112 ? -5.777 6.75 5.586 1 98.88 112 ALA A O 1
ATOM 886 N N . LEU A 1 113 ? -5.203 4.879 6.629 1 98.75 113 LEU A N 1
ATOM 887 C CA . LEU A 1 113 ? -5.543 5.41 7.945 1 98.75 113 LEU A CA 1
ATOM 888 C C . LEU A 1 113 ? -4.633 6.578 8.312 1 98.75 113 LEU A C 1
ATOM 890 O O . LEU A 1 113 ? -5.09 7.578 8.867 1 98.75 113 LEU A O 1
ATOM 894 N N . MET A 1 114 ? -3.352 6.414 8.008 1 98.31 114 MET A N 1
ATOM 895 C CA . MET A 1 114 ? -2.426 7.508 8.289 1 98.31 114 MET A CA 1
ATOM 896 C C . MET A 1 114 ? -2.795 8.75 7.48 1 98.31 114 MET A C 1
ATOM 898 O O . MET A 1 114 ? -2.779 9.867 8.008 1 98.31 114 MET A O 1
ATOM 902 N N . ILE A 1 115 ? -3.105 8.562 6.246 1 97.94 115 ILE A N 1
ATOM 903 C CA . ILE A 1 115 ? -3.488 9.672 5.387 1 97.94 115 ILE A CA 1
ATOM 904 C C . ILE A 1 115 ? -4.707 10.383 5.969 1 97.94 115 ILE A C 1
ATOM 906 O O . ILE A 1 115 ? -4.734 11.609 6.062 1 97.94 115 ILE A O 1
ATOM 910 N N . ALA A 1 116 ? -5.703 9.602 6.395 1 98.06 116 ALA A N 1
ATOM 911 C CA . ALA A 1 116 ? -6.906 10.172 6.988 1 98.06 116 ALA A CA 1
ATOM 912 C C . ALA A 1 116 ? -6.578 10.961 8.258 1 98.06 116 ALA A C 1
ATOM 914 O O . ALA A 1 116 ? -7.047 12.086 8.438 1 98.06 116 ALA A O 1
ATOM 915 N N . GLY A 1 117 ? -5.809 10.328 9.102 1 97.25 117 GLY A N 1
ATOM 916 C CA . GLY A 1 117 ? -5.457 10.977 10.359 1 97.25 117 GLY A CA 1
ATOM 917 C C . GLY A 1 117 ? -4.621 12.227 10.164 1 97.25 117 GLY A C 1
ATOM 918 O O . GLY A 1 117 ? -4.848 13.234 10.836 1 97.25 117 GLY A O 1
ATOM 919 N N . MET A 1 118 ? -3.633 12.18 9.336 1 96.12 118 MET A N 1
ATOM 920 C CA . MET A 1 118 ? -2.752 13.312 9.094 1 96.12 118 MET A CA 1
ATOM 921 C C . MET A 1 118 ? -3.508 14.453 8.406 1 96.12 118 MET A C 1
ATOM 923 O O . MET A 1 118 ? -3.232 15.625 8.664 1 96.12 118 MET A O 1
ATOM 927 N N . LYS A 1 119 ? -4.422 14.047 7.504 1 95.31 119 LYS A N 1
ATOM 928 C CA . LYS A 1 119 ? -5.273 15.062 6.887 1 95.31 119 LYS A CA 1
ATOM 929 C C . LYS A 1 119 ? -6.105 15.797 7.934 1 95.31 119 LYS A C 1
ATOM 931 O O . LYS A 1 119 ? -6.25 17.016 7.871 1 95.31 119 LYS A O 1
ATOM 936 N N . SER A 1 120 ? -6.648 15.102 8.875 1 94.88 120 SER A N 1
ATOM 937 C CA . SER A 1 120 ? -7.418 15.695 9.961 1 94.88 120 SER A CA 1
ATOM 938 C C . SER A 1 120 ? -6.562 16.656 10.789 1 94.88 120 SER A C 1
ATOM 940 O O . SER A 1 120 ? -7.008 17.75 11.133 1 94.88 120 SER A O 1
ATOM 942 N N . LYS A 1 121 ? -5.367 16.266 11.086 1 93.44 121 LYS A N 1
ATOM 943 C CA . LYS A 1 121 ? -4.461 17.094 11.883 1 93.44 121 LYS A CA 1
ATOM 944 C C . LYS A 1 121 ? -4.086 18.375 11.133 1 93.44 121 LYS A C 1
ATOM 946 O O . LYS A 1 121 ? -4.008 19.453 11.727 1 93.44 121 LYS A O 1
ATOM 951 N N . LEU A 1 122 ? -3.801 18.25 9.867 1 92.62 122 LEU A N 1
ATOM 952 C CA . LEU A 1 122 ? -3.463 19.406 9.047 1 92.62 122 LEU A CA 1
ATOM 953 C C . LEU A 1 122 ? -4.613 20.406 9.023 1 92.62 122 LEU A C 1
ATOM 955 O O . LEU A 1 122 ? -4.395 21.609 9.117 1 92.62 122 LEU A O 1
ATOM 959 N N . ASN A 1 123 ? -5.848 19.906 8.977 1 90.88 123 ASN A N 1
ATOM 960 C CA . ASN A 1 123 ? -7.02 20.766 8.969 1 90.88 123 ASN A CA 1
ATOM 961 C C . ASN A 1 123 ? -7.223 21.453 10.32 1 90.88 123 ASN A C 1
ATOM 963 O O . ASN A 1 123 ? -7.641 22.609 10.375 1 90.88 123 ASN A O 1
ATOM 967 N N . GLN A 1 124 ? -6.922 20.75 11.367 1 89.44 124 GLN A N 1
ATOM 968 C CA . GLN A 1 124 ? -7.055 21.312 12.711 1 89.44 124 GLN A CA 1
ATOM 969 C C . GLN A 1 124 ? -6.027 22.406 12.945 1 89.44 124 GLN A C 1
ATOM 971 O O . GLN A 1 124 ? -6.34 23.438 13.547 1 89.44 124 GLN A O 1
ATOM 976 N N . GLN A 1 125 ? -4.848 22.297 12.445 1 86 125 GLN A N 1
ATOM 977 C CA . GLN A 1 125 ? -3.781 23.266 12.625 1 86 125 GLN A CA 1
ATOM 978 C C . GLN A 1 125 ? -4.035 24.516 11.789 1 86 125 GLN A C 1
ATOM 980 O O . GLN A 1 125 ? -3.611 25.625 12.156 1 86 125 GLN A O 1
ATOM 985 N N . ARG A 1 126 ? -4.676 24.391 10.703 1 81.81 126 ARG A N 1
ATOM 986 C CA . ARG A 1 126 ? -5 25.547 9.867 1 81.81 126 ARG A CA 1
ATOM 987 C C . ARG A 1 126 ? -6.082 26.406 10.508 1 81.81 126 ARG A C 1
ATOM 989 O O . ARG A 1 126 ? -6.176 27.609 10.234 1 81.81 126 ARG A O 1
ATOM 996 N N . LYS A 1 127 ? -6.875 25.875 11.398 1 84.56 127 LYS A N 1
ATOM 997 C CA . LYS A 1 127 ? -7.93 26.625 12.078 1 84.56 127 LYS A CA 1
ATOM 998 C C . LYS A 1 127 ? -7.387 27.344 13.312 1 84.56 127 LYS A C 1
ATOM 1000 O O . LYS A 1 127 ? -7.977 28.328 13.773 1 84.56 127 LYS A O 1
ATOM 1005 N N . GLU A 1 128 ? -6.328 26.875 13.852 1 73.56 128 GLU A N 1
ATOM 1006 C CA . GLU A 1 128 ? -5.73 27.547 15 1 73.56 128 GLU A CA 1
ATOM 1007 C C . GLU A 1 128 ? -4.758 28.641 14.562 1 73.56 128 GLU A C 1
ATOM 1009 O O . GLU A 1 128 ? -4.656 29.688 15.211 1 73.56 128 GLU A O 1
ATOM 1014 N N . MET B 1 1 ? -8.719 11.648 17.594 1 48.06 1 MET B N 1
ATOM 1015 C CA . MET B 1 1 ? -8.219 11.648 16.219 1 48.06 1 MET B CA 1
ATOM 1016 C C . MET B 1 1 ? -6.73 11.312 16.188 1 48.06 1 MET B C 1
ATOM 1018 O O . MET B 1 1 ? -6.172 11.055 15.117 1 48.06 1 MET B O 1
ATOM 1022 N N . LYS B 1 2 ? -5.988 11.555 17.359 1 59.66 2 LYS B N 1
ATOM 1023 C CA . LYS B 1 2 ? -4.605 11.18 17.656 1 59.66 2 LYS B CA 1
ATOM 1024 C C . LYS B 1 2 ? -4.395 9.68 17.5 1 59.66 2 LYS B C 1
ATOM 1026 O O . LYS B 1 2 ? -3.396 9.242 16.938 1 59.66 2 LYS B O 1
ATOM 1031 N N . ASP B 1 3 ? -5.535 9.016 17.406 1 86.94 3 ASP B N 1
ATOM 1032 C CA . ASP B 1 3 ? -5.477 7.57 17.594 1 86.94 3 ASP B CA 1
ATOM 1033 C C . ASP B 1 3 ? -5.457 6.848 16.25 1 86.94 3 ASP B C 1
ATOM 1035 O O . ASP B 1 3 ? -4.691 5.898 16.062 1 86.94 3 ASP B O 1
ATOM 1039 N N . ILE B 1 4 ? -5.98 7.52 15.195 1 95.62 4 ILE B N 1
ATOM 1040 C CA . ILE B 1 4 ? -6.078 6.762 13.953 1 95.62 4 ILE B CA 1
ATOM 1041 C C . ILE B 1 4 ? -4.734 6.777 13.234 1 95.62 4 ILE B C 1
ATOM 1043 O O . ILE B 1 4 ? -4.363 5.801 12.578 1 95.62 4 ILE B O 1
ATOM 1047 N N . THR B 1 5 ? -3.977 7.863 13.445 1 96.19 5 THR B N 1
ATOM 1048 C CA . THR B 1 5 ? -2.656 7.973 12.828 1 96.19 5 THR B CA 1
ATOM 1049 C C . THR B 1 5 ? -1.69 6.965 13.453 1 96.19 5 THR B C 1
ATOM 1051 O O . THR B 1 5 ? -0.881 6.359 12.742 1 96.19 5 THR B O 1
ATOM 1054 N N . HIS B 1 6 ? -1.81 6.82 14.766 1 96 6 HIS B N 1
ATOM 1055 C CA . HIS B 1 6 ? -0.952 5.859 15.445 1 96 6 HIS B CA 1
ATOM 1056 C C . HIS B 1 6 ? -1.239 4.434 14.984 1 96 6 HIS B C 1
ATOM 1058 O O . HIS B 1 6 ? -0.314 3.68 14.672 1 96 6 HIS B O 1
ATOM 1064 N N . ILE B 1 7 ? -2.502 4.102 14.922 1 97.62 7 ILE B N 1
ATOM 1065 C CA . ILE B 1 7 ? -2.906 2.781 14.453 1 97.62 7 ILE B CA 1
ATOM 1066 C C . ILE B 1 7 ? -2.449 2.588 13.008 1 97.62 7 ILE B C 1
ATOM 1068 O O . ILE B 1 7 ? -1.885 1.547 12.664 1 97.62 7 ILE B O 1
ATOM 1072 N N . GLY B 1 8 ? -2.684 3.594 12.156 1 98.31 8 GLY B N 1
ATOM 1073 C CA . GLY B 1 8 ? -2.262 3.551 10.766 1 98.31 8 GLY B CA 1
ATOM 1074 C C . GLY B 1 8 ? -0.769 3.346 10.602 1 98.31 8 GLY B C 1
ATOM 1075 O O . GLY B 1 8 ? -0.333 2.57 9.75 1 98.31 8 GLY B O 1
ATOM 1076 N N . ARG B 1 9 ? -0.048 3.953 11.438 1 98.06 9 ARG B N 1
ATOM 1077 C CA . ARG B 1 9 ? 1.407 3.871 11.367 1 98.06 9 ARG B CA 1
ATOM 1078 C C . ARG B 1 9 ? 1.891 2.453 11.656 1 98.06 9 ARG B C 1
ATOM 1080 O O . ARG B 1 9 ? 2.76 1.934 10.953 1 98.06 9 ARG B O 1
ATOM 1087 N N . VAL B 1 10 ? 1.389 1.871 12.664 1 98.19 10 VAL B N 1
ATOM 1088 C CA . VAL B 1 10 ? 1.784 0.514 13.023 1 98.19 10 VAL B CA 1
ATOM 1089 C C . VAL B 1 10 ? 1.374 -0.457 11.922 1 98.19 10 VAL B C 1
ATOM 1091 O O . VAL B 1 10 ? 2.168 -1.305 11.508 1 98.19 10 VAL B O 1
ATOM 1094 N N . LEU B 1 11 ? 0.154 -0.298 11.43 1 98.75 11 LEU B N 1
ATOM 1095 C CA . LEU B 1 11 ? -0.353 -1.181 10.383 1 98.75 11 LEU B CA 1
ATOM 1096 C C . LEU B 1 11 ? 0.412 -0.978 9.078 1 98.75 11 LEU B C 1
ATOM 1098 O O . LEU B 1 11 ? 0.611 -1.926 8.32 1 98.75 11 LEU B O 1
ATOM 1102 N N . PHE B 1 12 ? 0.847 0.248 8.852 1 98.88 12 PHE B N 1
ATOM 1103 C CA . PHE B 1 12 ? 1.632 0.528 7.652 1 98.88 12 PHE B CA 1
ATOM 1104 C C . PHE B 1 12 ? 3.016 -0.104 7.754 1 98.88 12 PHE B C 1
ATOM 1106 O O . PHE B 1 12 ? 3.496 -0.711 6.793 1 98.88 12 PHE B O 1
ATOM 1113 N N . ALA B 1 13 ? 3.611 -0.035 8.906 1 98.81 13 ALA B N 1
ATOM 1114 C CA . ALA B 1 13 ? 5.027 -0.349 9.086 1 98.81 13 ALA B CA 1
ATOM 1115 C C . ALA B 1 13 ? 5.23 -1.843 9.32 1 98.81 13 ALA B C 1
ATOM 1117 O O . ALA B 1 13 ? 6.207 -2.426 8.844 1 98.81 13 ALA B O 1
ATOM 1118 N N . LEU B 1 14 ? 4.363 -2.467 10.008 1 98.75 14 LEU B N 1
ATOM 1119 C CA . LEU B 1 14 ? 4.535 -3.842 10.469 1 98.75 14 LEU B CA 1
ATOM 1120 C C . LEU B 1 14 ? 4.73 -4.785 9.281 1 98.75 14 LEU B C 1
ATOM 1122 O O . LEU B 1 14 ? 5.613 -5.648 9.312 1 98.75 14 LEU B O 1
ATOM 1126 N N . PRO B 1 15 ? 3.98 -4.668 8.273 1 98.88 15 PRO B N 1
ATOM 1127 C CA . PRO B 1 15 ? 4.168 -5.582 7.145 1 98.88 15 PRO B CA 1
ATOM 1128 C C . PRO B 1 15 ? 5.566 -5.496 6.543 1 98.88 15 PRO B C 1
ATOM 1130 O O . PRO B 1 15 ? 6.102 -6.504 6.062 1 98.88 15 PRO B O 1
ATOM 1133 N N . PHE B 1 16 ? 6.16 -4.309 6.551 1 98.88 16 PHE B N 1
ATOM 1134 C CA . PHE B 1 16 ? 7.5 -4.199 5.984 1 98.88 16 PHE B CA 1
ATOM 1135 C C . PHE B 1 16 ? 8.508 -4.977 6.824 1 98.88 16 PHE B C 1
ATOM 1137 O O . PHE B 1 16 ? 9.469 -5.539 6.293 1 98.88 16 PHE B O 1
ATOM 1144 N N . ILE B 1 17 ? 8.328 -5.004 8.133 1 98.81 17 ILE B N 1
ATOM 1145 C CA . ILE B 1 17 ? 9.172 -5.836 8.984 1 98.81 17 ILE B CA 1
ATOM 1146 C C . ILE B 1 17 ? 8.984 -7.305 8.625 1 98.81 17 ILE B C 1
ATOM 1148 O O . ILE B 1 17 ? 9.953 -8.039 8.453 1 98.81 17 ILE B O 1
ATOM 1152 N N . LEU B 1 18 ? 7.77 -7.727 8.43 1 98.62 18 LEU B N 1
ATOM 1153 C CA . LEU B 1 18 ? 7.461 -9.117 8.109 1 98.62 18 LEU B CA 1
ATOM 1154 C C . LEU B 1 18 ? 7.945 -9.469 6.703 1 98.62 18 LEU B C 1
ATOM 1156 O O . LEU B 1 18 ? 8.445 -10.57 6.477 1 98.62 18 LEU B O 1
ATOM 1160 N N . PHE B 1 19 ? 7.797 -8.531 5.734 1 97.94 19 PHE B N 1
ATOM 1161 C CA . PHE B 1 19 ? 8.375 -8.711 4.406 1 97.94 19 PHE B CA 1
ATOM 1162 C C . PHE B 1 19 ? 9.883 -8.914 4.496 1 97.94 19 PHE B C 1
ATOM 1164 O O . PHE B 1 19 ? 10.438 -9.789 3.826 1 97.94 19 PHE B O 1
ATOM 1171 N N . GLY B 1 20 ? 10.477 -8.039 5.305 1 98.12 20 GLY B N 1
ATOM 1172 C CA . GLY B 1 20 ? 11.914 -8.148 5.469 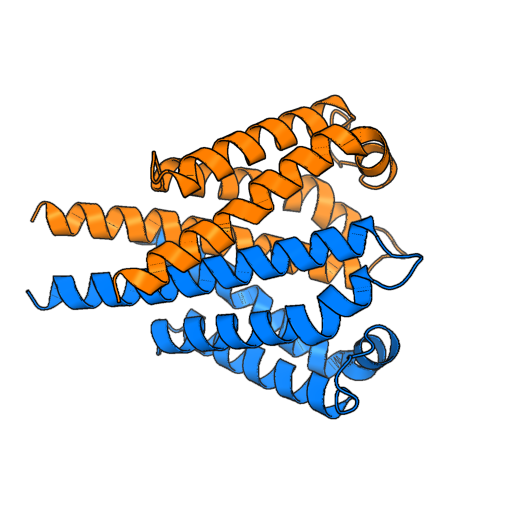1 98.12 20 GLY B CA 1
ATOM 1173 C C . GLY B 1 20 ? 12.359 -9.477 6.047 1 98.12 20 GLY B C 1
ATOM 1174 O O . GLY B 1 20 ? 13.305 -10.094 5.559 1 98.12 20 GLY B O 1
ATOM 1175 N N . LEU B 1 21 ? 11.688 -9.93 7.078 1 98.25 21 LEU B N 1
ATOM 1176 C CA . LEU B 1 21 ? 11.984 -11.234 7.656 1 98.25 21 LEU B CA 1
ATOM 1177 C C . LEU B 1 21 ? 11.781 -12.352 6.633 1 98.25 21 LEU B C 1
ATOM 1179 O O . LEU B 1 21 ? 12.594 -13.266 6.539 1 98.25 21 LEU B O 1
ATOM 1183 N N . ASN B 1 22 ? 10.727 -12.25 5.902 1 96.62 22 ASN B N 1
ATOM 1184 C CA . ASN B 1 22 ? 10.469 -13.242 4.863 1 96.62 22 ASN B CA 1
ATOM 1185 C C . ASN B 1 22 ? 11.555 -13.234 3.793 1 96.62 22 ASN B C 1
ATOM 1187 O O . ASN B 1 22 ? 11.945 -14.297 3.299 1 96.62 22 ASN B O 1
ATOM 1191 N N . HIS B 1 23 ? 11.992 -12.047 3.395 1 95.5 23 HIS B N 1
ATOM 1192 C CA . HIS B 1 23 ? 13.086 -11.922 2.438 1 95.5 23 HIS B CA 1
ATOM 1193 C C . HIS B 1 23 ? 14.344 -12.633 2.939 1 95.5 23 HIS B C 1
ATOM 1195 O O . HIS B 1 23 ? 15.039 -13.281 2.164 1 95.5 23 HIS B O 1
ATOM 1201 N N . ILE B 1 24 ? 14.602 -12.516 4.246 1 96.12 24 ILE B N 1
ATOM 1202 C CA . ILE B 1 24 ? 15.82 -13.078 4.812 1 96.12 24 ILE B CA 1
ATOM 1203 C C . ILE B 1 24 ? 15.672 -14.586 4.965 1 96.12 24 ILE B C 1
ATOM 1205 O O . ILE B 1 24 ? 16.562 -15.352 4.574 1 96.12 24 ILE B O 1
ATOM 1209 N N . PHE B 1 25 ? 14.523 -15.102 5.371 1 96.5 25 PHE B N 1
ATOM 1210 C CA . PHE B 1 25 ? 14.367 -16.516 5.699 1 96.5 25 PHE B CA 1
ATOM 1211 C C . PHE B 1 25 ? 13.914 -17.312 4.477 1 96.5 25 PHE B C 1
ATOM 1213 O O . PHE B 1 25 ? 14.047 -18.531 4.445 1 96.5 25 PHE B O 1
ATOM 1220 N N . GLN B 1 26 ? 13.375 -16.672 3.525 1 94.75 26 GLN B N 1
ATOM 1221 C CA . GLN B 1 26 ? 12.906 -17.344 2.316 1 94.75 26 GLN B CA 1
ATOM 1222 C C . GLN B 1 26 ? 13.617 -16.797 1.078 1 94.75 26 GLN B C 1
ATOM 1224 O O . GLN B 1 26 ? 13.008 -16.656 0.017 1 94.75 26 GLN B O 1
ATOM 1229 N N . TYR B 1 27 ? 14.945 -16.422 1.233 1 92.25 27 TYR B N 1
ATOM 1230 C CA . TYR B 1 27 ? 15.672 -15.781 0.148 1 92.25 27 TYR B CA 1
ATOM 1231 C C . TYR B 1 27 ? 15.773 -16.703 -1.064 1 92.25 27 TYR B C 1
ATOM 1233 O O . TYR B 1 27 ? 15.789 -16.234 -2.205 1 92.25 27 TYR B O 1
ATOM 1241 N N . SER B 1 28 ? 15.773 -18.047 -0.909 1 90.44 28 SER B N 1
ATOM 1242 C CA . SER B 1 28 ? 15.852 -18.984 -2.025 1 90.44 28 SER B CA 1
ATOM 1243 C C . SER B 1 28 ? 14.578 -18.938 -2.869 1 90.44 28 SER B C 1
ATOM 1245 O O . SER B 1 28 ? 14.648 -18.984 -4.098 1 90.44 28 SER B O 1
ATOM 1247 N N . TRP B 1 29 ? 13.453 -18.859 -2.152 1 89.75 29 TRP B N 1
ATOM 1248 C CA . TRP B 1 29 ? 12.18 -18.781 -2.865 1 89.75 29 TRP B CA 1
ATOM 1249 C C . TRP B 1 29 ? 12.117 -17.516 -3.719 1 89.75 29 TRP B C 1
ATOM 1251 O O . TRP B 1 29 ? 11.727 -17.578 -4.887 1 89.75 29 TRP B O 1
ATOM 1261 N N . TYR B 1 30 ? 12.547 -16.391 -3.131 1 88.81 30 TYR B N 1
ATOM 1262 C CA . TYR B 1 30 ? 12.5 -15.125 -3.85 1 88.81 30 TYR B CA 1
ATOM 1263 C C . TYR B 1 30 ? 13.445 -15.141 -5.043 1 88.81 30 TYR B C 1
ATOM 1265 O O . TYR B 1 30 ? 13.086 -14.703 -6.137 1 88.81 30 TYR B O 1
ATOM 1273 N N . SER B 1 31 ? 14.602 -15.656 -4.797 1 86.38 31 SER B N 1
ATOM 1274 C CA . SER B 1 31 ? 15.609 -15.68 -5.844 1 86.38 31 SER B CA 1
ATOM 1275 C C . SER B 1 31 ? 15.188 -16.562 -7.008 1 86.38 31 SER B C 1
ATOM 1277 O O . SER B 1 31 ? 15.531 -16.297 -8.164 1 86.38 31 SER B O 1
ATOM 1279 N N . GLU B 1 32 ? 14.398 -17.562 -6.734 1 84.62 32 GLU B N 1
ATOM 1280 C CA . GLU B 1 32 ? 13.961 -18.5 -7.758 1 84.62 32 GLU B CA 1
ATOM 1281 C C . GLU B 1 32 ? 12.734 -17.984 -8.5 1 84.62 32 GLU B C 1
ATOM 1283 O O . GLU B 1 32 ? 12.547 -18.281 -9.688 1 84.62 32 GLU B O 1
ATOM 1288 N N . ASN B 1 33 ? 11.961 -17.219 -7.828 1 80.94 33 ASN B N 1
ATOM 1289 C CA . ASN B 1 33 ? 10.664 -16.859 -8.398 1 80.94 33 ASN B CA 1
ATOM 1290 C C . ASN B 1 33 ? 10.664 -15.438 -8.945 1 80.94 33 ASN B C 1
ATOM 1292 O O . ASN B 1 33 ? 9.773 -15.055 -9.703 1 80.94 33 ASN B O 1
ATOM 1296 N N . PHE B 1 34 ? 11.648 -14.656 -8.477 1 74.25 34 PHE B N 1
ATOM 1297 C CA . PHE B 1 34 ? 11.695 -13.281 -8.961 1 74.25 34 PHE B CA 1
ATOM 1298 C C . PHE B 1 34 ? 13.023 -13 -9.656 1 74.25 34 PHE B C 1
ATOM 1300 O O . PHE B 1 34 ? 14.086 -13.125 -9.047 1 74.25 34 PHE B O 1
ATOM 1307 N N . GLN B 1 35 ? 12.984 -13.031 -10.945 1 64.94 35 GLN B N 1
ATOM 1308 C CA . GLN B 1 35 ? 14.148 -12.711 -11.758 1 64.94 35 GLN B CA 1
ATOM 1309 C C . GLN B 1 35 ? 14.234 -11.203 -12.016 1 64.94 35 GLN B C 1
ATOM 1311 O O . GLN B 1 35 ? 13.219 -10.555 -12.25 1 64.94 35 GLN B O 1
ATOM 1316 N N . SER B 1 36 ? 15.234 -10.703 -11.406 1 63.16 36 SER B N 1
ATOM 1317 C CA . SER B 1 36 ? 15.438 -9.266 -11.555 1 63.16 36 SER B CA 1
ATOM 1318 C C . SER B 1 36 ? 16.078 -8.93 -12.898 1 63.16 36 SER B C 1
ATOM 1320 O O . SER B 1 36 ? 16.828 -9.734 -13.445 1 63.16 36 SER B O 1
ATOM 1322 N N . PHE B 1 37 ? 15.492 -7.93 -13.477 1 61.12 37 PHE B N 1
ATOM 1323 C CA . PHE B 1 37 ? 16.141 -7.391 -14.664 1 61.12 37 PHE B CA 1
ATOM 1324 C C . PHE B 1 37 ? 17.609 -7.062 -14.367 1 61.12 37 PHE B C 1
ATOM 1326 O O . PHE B 1 37 ? 18.453 -7.145 -15.258 1 61.12 37 PHE B O 1
ATOM 1333 N N . LEU B 1 38 ? 17.75 -6.711 -13.156 1 60.56 38 LEU B N 1
ATOM 1334 C CA . LEU B 1 38 ? 19.141 -6.449 -12.82 1 60.56 38 LEU B CA 1
ATOM 1335 C C . LEU B 1 38 ? 19.859 -7.738 -12.445 1 60.56 38 LEU B C 1
ATOM 1337 O O . LEU B 1 38 ? 19.438 -8.453 -11.531 1 60.56 38 LEU B O 1
ATOM 1341 N N . PRO B 1 39 ? 20.609 -8.211 -13.367 1 58.09 39 PRO B N 1
ATOM 1342 C CA . PRO B 1 39 ? 21.328 -9.469 -13.219 1 58.09 39 PRO B CA 1
ATOM 1343 C C . PRO B 1 39 ? 21.984 -9.617 -11.844 1 58.09 39 PRO B C 1
ATOM 1345 O O . PRO B 1 39 ? 22.25 -10.742 -11.398 1 58.09 39 PRO B O 1
ATOM 1348 N N . ILE B 1 40 ? 22.281 -8.57 -11.273 1 54.88 40 ILE B N 1
ATOM 1349 C CA . ILE B 1 40 ? 23.031 -8.664 -10.016 1 54.88 40 ILE B CA 1
ATOM 1350 C C . ILE B 1 40 ? 22.062 -9.023 -8.883 1 54.88 40 ILE B C 1
ATOM 1352 O O . ILE B 1 40 ? 22.5 -9.43 -7.797 1 54.88 40 ILE B O 1
ATOM 1356 N N . ILE B 1 41 ? 20.781 -9.094 -9.234 1 60.28 41 ILE B N 1
ATOM 1357 C CA . ILE B 1 41 ? 19.844 -9.273 -8.133 1 60.28 41 ILE B CA 1
ATOM 1358 C C . ILE B 1 41 ? 19.656 -10.766 -7.852 1 60.28 41 ILE B C 1
ATOM 1360 O O . ILE B 1 41 ? 19.297 -11.531 -8.742 1 60.28 41 ILE B O 1
ATOM 1364 N N . GLY B 1 42 ? 20.422 -11.344 -6.875 1 77.06 42 GLY B N 1
ATOM 1365 C CA . GLY B 1 42 ? 20.281 -12.688 -6.332 1 77.06 42 GLY B CA 1
ATOM 1366 C C . GLY B 1 42 ? 19.969 -12.703 -4.848 1 77.06 42 GLY B C 1
ATOM 1367 O O . GLY B 1 42 ? 19.25 -11.828 -4.352 1 77.06 42 GLY B O 1
ATOM 1368 N N . ALA B 1 43 ? 20.438 -13.688 -4.254 1 81.75 43 ALA B N 1
ATOM 1369 C CA . ALA B 1 43 ? 20.172 -13.93 -2.838 1 81.75 43 ALA B CA 1
ATOM 1370 C C . ALA B 1 43 ? 20.625 -12.75 -1.982 1 81.75 43 ALA B C 1
ATOM 1372 O O . ALA B 1 43 ? 19.922 -12.336 -1.054 1 81.75 43 ALA B O 1
ATOM 1373 N N . TYR B 1 44 ? 21.703 -12.156 -2.408 1 87.12 44 TYR B N 1
ATOM 1374 C CA . TYR B 1 44 ? 22.266 -11.078 -1.601 1 87.12 44 TYR B CA 1
ATOM 1375 C C . TYR B 1 44 ? 21.391 -9.828 -1.669 1 87.12 44 TYR B C 1
ATOM 1377 O O . TYR B 1 44 ? 21.203 -9.141 -0.663 1 87.12 44 TYR B O 1
ATOM 1385 N N . THR B 1 45 ? 20.844 -9.57 -2.805 1 90.75 45 THR B N 1
ATOM 1386 C CA . THR B 1 45 ? 19.969 -8.406 -2.959 1 90.75 45 THR B CA 1
ATOM 1387 C C . THR B 1 45 ? 18.672 -8.594 -2.188 1 90.75 45 THR B C 1
ATOM 1389 O O . THR B 1 45 ? 18.156 -7.656 -1.578 1 90.75 45 THR B O 1
ATOM 1392 N N . VAL B 1 46 ? 18.203 -9.82 -2.18 1 92.88 46 VAL B N 1
ATOM 1393 C CA . VAL B 1 46 ? 16.969 -10.125 -1.46 1 92.88 46 VAL B CA 1
ATOM 1394 C C . VAL B 1 46 ? 17.188 -9.914 0.038 1 92.88 46 VAL B C 1
ATOM 1396 O O . VAL B 1 46 ? 16.391 -9.242 0.695 1 92.88 46 VAL B O 1
ATOM 1399 N N . ILE B 1 47 ? 18.312 -10.367 0.524 1 94.25 47 ILE B N 1
ATOM 1400 C CA . ILE B 1 47 ? 18.625 -10.25 1.945 1 94.25 47 ILE B CA 1
ATOM 1401 C C . ILE B 1 47 ? 18.859 -8.781 2.305 1 94.25 47 ILE B C 1
ATOM 1403 O O . ILE B 1 47 ? 18.375 -8.305 3.33 1 94.25 47 ILE B O 1
ATOM 1407 N N . PHE B 1 48 ? 19.562 -8.102 1.421 1 94.69 48 PHE B N 1
ATOM 1408 C CA . PHE B 1 48 ? 19.875 -6.699 1.665 1 94.69 48 PHE B CA 1
ATOM 1409 C C . PHE B 1 48 ? 18.609 -5.863 1.743 1 94.69 48 PHE B C 1
ATOM 1411 O O . PHE B 1 48 ? 18.438 -5.051 2.656 1 94.69 48 PHE B O 1
ATOM 1418 N N . THR B 1 49 ? 17.703 -6.066 0.823 1 95.62 49 THR B N 1
ATOM 1419 C CA . THR B 1 49 ? 16.453 -5.316 0.84 1 95.62 49 THR B CA 1
ATOM 1420 C C . THR B 1 49 ? 15.617 -5.695 2.059 1 95.62 49 THR B C 1
ATOM 1422 O O . THR B 1 49 ? 14.914 -4.852 2.619 1 95.62 49 THR B O 1
ATOM 1425 N N . GLY B 1 50 ? 15.719 -6.973 2.512 1 97.5 50 GLY B N 1
ATOM 1426 C CA . GLY B 1 50 ? 15.055 -7.379 3.74 1 97.5 50 GLY B CA 1
ATOM 1427 C C . GLY B 1 50 ? 15.531 -6.605 4.957 1 97.5 50 GLY B C 1
ATOM 1428 O O . GLY B 1 50 ? 14.719 -6.164 5.773 1 97.5 50 GLY B O 1
ATOM 1429 N N . ILE B 1 51 ? 16.781 -6.395 5.016 1 98.31 51 ILE B N 1
ATOM 1430 C CA . ILE B 1 51 ? 17.375 -5.668 6.137 1 98.31 51 ILE B CA 1
ATOM 1431 C C . ILE B 1 51 ? 16.875 -4.227 6.133 1 98.31 51 ILE B C 1
ATOM 1433 O O . ILE B 1 51 ? 16.531 -3.682 7.184 1 98.31 51 ILE B O 1
ATOM 1437 N N . ILE B 1 52 ? 16.844 -3.645 4.98 1 98.38 52 ILE B N 1
ATOM 1438 C CA . ILE B 1 52 ? 16.375 -2.266 4.863 1 98.38 52 ILE B CA 1
ATOM 1439 C C . ILE B 1 52 ? 14.922 -2.176 5.301 1 98.38 52 ILE B C 1
ATOM 1441 O O . ILE B 1 52 ? 14.539 -1.256 6.027 1 98.38 52 ILE B O 1
ATOM 1445 N N . MET B 1 53 ? 14.141 -3.154 4.902 1 98.69 53 MET B N 1
ATOM 1446 C CA . MET B 1 53 ? 12.719 -3.125 5.234 1 98.69 53 MET B CA 1
ATOM 1447 C C . MET B 1 53 ? 12.5 -3.301 6.734 1 98.69 53 MET B C 1
ATOM 1449 O O . MET B 1 53 ? 11.664 -2.621 7.328 1 98.69 53 MET B O 1
ATOM 1453 N N . ILE B 1 54 ? 13.211 -4.105 7.344 1 98.75 54 ILE B N 1
ATOM 1454 C CA . ILE B 1 54 ? 13.109 -4.312 8.789 1 98.75 54 ILE B CA 1
ATOM 1455 C C . ILE B 1 54 ? 13.5 -3.033 9.523 1 98.75 54 ILE B C 1
ATOM 1457 O O . ILE B 1 54 ? 12.773 -2.57 10.406 1 98.75 54 ILE B O 1
ATOM 1461 N N . ALA B 1 55 ? 14.617 -2.467 9.117 1 98.62 55 ALA B N 1
ATOM 1462 C CA . ALA B 1 55 ? 15.094 -1.24 9.758 1 98.62 55 ALA B CA 1
ATOM 1463 C C . ALA B 1 55 ? 14.078 -0.112 9.594 1 98.62 55 ALA B C 1
ATOM 1465 O O . ALA B 1 55 ? 13.773 0.601 10.547 1 98.62 55 ALA B O 1
ATOM 1466 N N . ALA B 1 56 ? 13.594 0.008 8.398 1 98.56 56 ALA B N 1
ATOM 1467 C CA . ALA B 1 56 ? 12.609 1.054 8.117 1 98.56 56 ALA B CA 1
ATOM 1468 C C . ALA B 1 56 ? 11.328 0.827 8.914 1 98.56 56 ALA B C 1
ATOM 1470 O O . ALA B 1 56 ? 10.781 1.764 9.5 1 98.56 56 ALA B O 1
ATOM 1471 N N . GLY B 1 57 ? 10.844 -0.443 8.922 1 98.56 57 GLY B N 1
ATOM 1472 C CA . GLY B 1 57 ? 9.648 -0.761 9.68 1 98.56 57 GLY B CA 1
ATOM 1473 C C . GLY B 1 57 ? 9.781 -0.457 11.164 1 98.56 57 GLY B C 1
ATOM 1474 O O . GLY B 1 57 ? 8.883 0.139 11.758 1 98.56 57 GLY B O 1
ATOM 1475 N N . ILE B 1 58 ? 10.852 -0.77 11.742 1 98.25 58 ILE B N 1
ATOM 1476 C CA . ILE B 1 58 ? 11.102 -0.526 13.156 1 98.25 58 ILE B CA 1
ATOM 1477 C C . ILE B 1 58 ? 11.18 0.977 13.414 1 98.25 58 ILE B C 1
ATOM 1479 O O . ILE B 1 58 ? 10.562 1.482 14.352 1 98.25 58 ILE B O 1
ATOM 1483 N N . SER B 1 59 ? 11.961 1.645 12.586 1 97.81 59 SER B N 1
ATOM 1484 C CA . SER B 1 59 ? 12.086 3.092 12.719 1 97.81 59 SER B CA 1
ATOM 1485 C C . SER B 1 59 ? 10.719 3.768 12.695 1 97.81 59 SER B C 1
ATOM 1487 O O . SER B 1 59 ? 10.438 4.652 13.508 1 97.81 59 SER B O 1
ATOM 1489 N N . MET B 1 60 ? 9.883 3.322 11.812 1 96.5 60 MET B N 1
ATOM 1490 C CA . MET B 1 60 ? 8.555 3.908 11.672 1 96.5 60 MET B CA 1
ATOM 1491 C C . MET B 1 60 ? 7.691 3.611 12.891 1 96.5 60 MET B C 1
ATOM 1493 O O . MET B 1 60 ? 6.969 4.488 13.375 1 96.5 60 MET B O 1
ATOM 1497 N N . ILE B 1 61 ? 7.719 2.447 13.391 1 96.56 61 ILE B N 1
ATOM 1498 C CA . ILE B 1 61 ? 6.883 2.053 14.523 1 96.56 61 ILE B CA 1
ATOM 1499 C C . ILE B 1 61 ? 7.273 2.863 15.758 1 96.56 61 ILE B C 1
ATOM 1501 O O . ILE B 1 61 ? 6.406 3.314 16.516 1 96.56 61 ILE B O 1
ATOM 1505 N N . VAL B 1 62 ? 8.547 3.178 15.977 1 95.06 62 VAL B N 1
ATOM 1506 C CA . VAL B 1 62 ? 8.984 3.885 17.172 1 95.06 62 VAL B CA 1
ATOM 1507 C C . VAL B 1 62 ? 8.961 5.391 16.922 1 95.06 62 VAL B C 1
ATOM 1509 O O . VAL B 1 62 ? 9.422 6.172 17.766 1 95.06 62 VAL B O 1
ATOM 1512 N N . ARG B 1 63 ? 8.477 5.781 15.781 1 90.81 63 ARG B N 1
ATOM 1513 C CA . ARG B 1 63 ? 8.242 7.176 15.414 1 90.81 63 ARG B CA 1
ATOM 1514 C C . ARG B 1 63 ? 9.555 7.934 15.258 1 90.81 63 ARG B C 1
ATOM 1516 O O . ARG B 1 63 ? 9.633 9.125 15.562 1 90.81 63 ARG B O 1
ATOM 1523 N N . LYS B 1 64 ? 10.547 7.172 14.93 1 89.81 64 LYS B N 1
ATOM 1524 C CA . LYS B 1 64 ? 11.828 7.812 14.656 1 89.81 64 LYS B CA 1
ATOM 1525 C C . LYS B 1 64 ? 12.039 7.996 13.156 1 89.81 64 LYS B C 1
ATOM 1527 O O . LYS B 1 64 ? 11.906 7.043 12.383 1 89.81 64 LYS B O 1
ATOM 1532 N N . TYR B 1 65 ? 12.258 9.18 12.68 1 95 65 TYR B N 1
ATOM 1533 C CA . TYR B 1 65 ? 12.617 9.523 11.305 1 95 65 TYR B CA 1
ATOM 1534 C C . TYR B 1 65 ? 11.516 9.094 10.336 1 95 65 TYR B C 1
ATOM 1536 O O . TYR B 1 65 ? 11.781 8.43 9.336 1 95 65 TYR B O 1
ATOM 1544 N N . VAL B 1 66 ? 10.32 9.492 10.688 1 94.94 66 VAL B N 1
ATOM 1545 C CA . VAL B 1 66 ? 9.156 9.055 9.922 1 94.94 66 VAL B CA 1
ATOM 1546 C C . VAL B 1 66 ? 9.312 9.484 8.461 1 94.94 66 VAL B C 1
ATOM 1548 O O . VAL B 1 66 ? 9.117 8.68 7.551 1 94.94 66 VAL B O 1
ATOM 1551 N N . LYS B 1 67 ? 9.719 10.711 8.266 1 96.25 67 LYS B N 1
ATOM 1552 C CA . LYS B 1 67 ? 9.875 11.219 6.902 1 96.25 67 LYS B CA 1
ATOM 1553 C C . LYS B 1 67 ? 10.938 10.438 6.141 1 96.25 67 LYS B C 1
ATOM 1555 O O . LYS B 1 67 ? 10.695 9.977 5.02 1 96.25 67 LYS B O 1
ATOM 1560 N N . LEU B 1 68 ? 12.047 10.289 6.781 1 97.19 68 LEU B N 1
ATOM 1561 C CA . LEU B 1 68 ? 13.156 9.578 6.145 1 97.19 68 LEU B CA 1
ATOM 1562 C C . LEU B 1 68 ? 12.781 8.125 5.879 1 97.19 68 LEU B C 1
ATOM 1564 O O . LEU B 1 68 ? 13.109 7.578 4.82 1 97.19 68 LEU B O 1
ATOM 1568 N N . THR B 1 69 ? 12.156 7.492 6.828 1 98.31 69 THR B N 1
ATOM 1569 C CA . THR B 1 69 ? 11.727 6.105 6.695 1 98.31 69 THR B CA 1
ATOM 1570 C C . THR B 1 69 ? 10.742 5.949 5.543 1 98.31 69 THR B C 1
ATOM 1572 O O . THR B 1 69 ? 10.891 5.059 4.707 1 98.31 69 THR B O 1
ATOM 1575 N N . ALA B 1 70 ? 9.789 6.852 5.438 1 98.62 70 ALA B N 1
ATOM 1576 C CA . ALA B 1 70 ? 8.797 6.809 4.367 1 98.62 70 ALA B CA 1
ATOM 1577 C C . ALA B 1 70 ? 9.453 6.996 3.002 1 98.62 70 ALA B C 1
ATOM 1579 O O . ALA B 1 70 ? 9.109 6.301 2.041 1 98.62 70 ALA B O 1
ATOM 1580 N N . LEU B 1 71 ? 10.43 7.863 2.932 1 98.5 71 LEU B N 1
ATOM 1581 C CA . LEU B 1 71 ? 11.133 8.102 1.674 1 98.5 71 LEU B CA 1
ATOM 1582 C C . LEU B 1 71 ? 11.969 6.891 1.283 1 98.5 71 LEU B C 1
ATOM 1584 O O . LEU B 1 71 ? 12.078 6.559 0.1 1 98.5 71 LEU B O 1
ATOM 1588 N N . THR B 1 72 ? 12.578 6.281 2.244 1 98.62 72 THR B N 1
ATOM 1589 C CA . THR B 1 72 ? 13.352 5.074 1.998 1 98.62 72 THR B CA 1
ATOM 1590 C C . THR B 1 72 ? 12.469 3.959 1.453 1 98.62 72 THR B C 1
ATOM 1592 O O . THR B 1 72 ? 12.812 3.314 0.459 1 98.62 72 THR B O 1
ATOM 1595 N N . LEU B 1 73 ? 11.352 3.787 2.047 1 98.81 73 LEU B N 1
ATOM 1596 C CA . LEU B 1 73 ? 10.422 2.752 1.606 1 98.81 73 LEU B CA 1
ATOM 1597 C C . LEU B 1 73 ? 9.883 3.062 0.213 1 98.81 73 LEU B C 1
ATOM 1599 O O . LEU B 1 73 ? 9.75 2.162 -0.619 1 98.81 73 LEU B O 1
ATOM 1603 N N . ALA B 1 74 ? 9.57 4.332 -0.042 1 98.88 74 ALA B N 1
ATOM 1604 C CA . ALA B 1 74 ? 9.125 4.73 -1.376 1 98.88 74 ALA B CA 1
ATOM 1605 C C . ALA B 1 74 ? 10.188 4.406 -2.426 1 98.88 74 ALA B C 1
ATOM 1607 O O . ALA B 1 74 ? 9.867 3.889 -3.498 1 98.88 74 ALA B O 1
ATOM 1608 N N . GLY B 1 75 ? 11.422 4.746 -2.115 1 98.44 75 GLY B N 1
ATOM 1609 C CA . GLY B 1 75 ? 12.516 4.438 -3.023 1 98.44 75 GLY B CA 1
ATOM 1610 C C . GLY B 1 75 ? 12.688 2.949 -3.273 1 98.44 75 GLY B C 1
ATOM 1611 O O . GLY B 1 75 ? 12.922 2.527 -4.406 1 98.44 75 GLY B O 1
ATOM 1612 N N . LEU B 1 76 ? 12.586 2.154 -2.25 1 98.06 76 LEU B N 1
ATOM 1613 C CA . LEU B 1 76 ? 12.695 0.707 -2.383 1 98.06 76 LEU B CA 1
ATOM 1614 C C . LEU B 1 76 ? 11.562 0.149 -3.238 1 98.06 76 LEU B C 1
ATOM 1616 O O . LEU B 1 76 ? 11.797 -0.684 -4.117 1 98.06 76 LEU B O 1
ATOM 1620 N N . LEU B 1 77 ? 10.391 0.604 -2.984 1 98.38 77 LEU B N 1
ATOM 1621 C CA . LEU B 1 77 ? 9.234 0.153 -3.754 1 98.38 77 LEU B CA 1
ATOM 1622 C C . LEU B 1 77 ? 9.375 0.538 -5.223 1 98.38 77 LEU B C 1
ATOM 1624 O O . LEU B 1 77 ? 9.008 -0.236 -6.109 1 98.38 77 LEU B O 1
ATOM 1628 N N . PHE B 1 78 ? 9.875 1.723 -5.438 1 98.12 78 PHE B N 1
ATOM 1629 C CA . PHE B 1 78 ? 10.156 2.129 -6.809 1 98.12 78 PHE B CA 1
ATOM 1630 C C . PHE B 1 78 ? 11.102 1.146 -7.484 1 98.12 78 PHE B C 1
ATOM 1632 O O . PHE B 1 78 ? 10.859 0.725 -8.617 1 98.12 78 PHE B O 1
ATOM 1639 N N . LEU B 1 79 ? 12.148 0.785 -6.828 1 94.62 79 LEU B N 1
ATOM 1640 C CA . LEU B 1 79 ? 13.117 -0.165 -7.371 1 94.62 79 LEU B CA 1
ATOM 1641 C C . LEU B 1 79 ? 12.469 -1.526 -7.602 1 94.62 79 LEU B C 1
ATOM 1643 O O . LEU B 1 79 ? 12.703 -2.166 -8.633 1 94.62 79 LEU B O 1
ATOM 1647 N N . PHE B 1 80 ? 11.641 -2.002 -6.641 1 94.12 80 PHE B N 1
ATOM 1648 C CA . PHE B 1 80 ? 10.953 -3.271 -6.816 1 94.12 80 PHE B CA 1
ATOM 1649 C C . PHE B 1 80 ? 10.047 -3.232 -8.047 1 94.12 80 PHE B C 1
ATOM 1651 O O . PHE B 1 80 ? 9.992 -4.199 -8.812 1 94.12 80 PHE B O 1
ATOM 1658 N N . ILE B 1 81 ? 9.391 -2.143 -8.25 1 95.38 81 ILE B N 1
ATOM 1659 C CA . ILE B 1 81 ? 8.453 -2 -9.359 1 95.38 81 ILE B CA 1
ATOM 1660 C C . ILE B 1 81 ? 9.195 -2.121 -10.688 1 95.38 81 ILE B C 1
ATOM 1662 O O . ILE B 1 81 ? 8.812 -2.912 -11.547 1 95.38 81 ILE B O 1
ATOM 1666 N N . ILE B 1 82 ? 10.281 -1.442 -10.828 1 92.88 82 ILE B N 1
ATOM 1667 C CA . ILE B 1 82 ? 10.945 -1.363 -12.125 1 92.88 82 ILE B CA 1
ATOM 1668 C C . ILE B 1 82 ? 11.773 -2.623 -12.367 1 92.88 82 ILE B C 1
ATOM 1670 O O . ILE B 1 82 ? 11.953 -3.051 -13.508 1 92.88 82 ILE B O 1
ATOM 1674 N N . THR B 1 83 ? 12.273 -3.27 -11.336 1 90.62 83 THR B N 1
ATOM 1675 C CA . THR B 1 83 ? 13.219 -4.355 -11.539 1 90.62 83 THR B CA 1
ATOM 1676 C C . THR B 1 83 ? 12.531 -5.711 -11.414 1 90.62 83 THR B C 1
ATOM 1678 O O . THR B 1 83 ? 13.039 -6.719 -11.914 1 90.62 83 THR B O 1
ATOM 1681 N N . ILE B 1 84 ? 11.445 -5.719 -10.703 1 90.12 84 ILE B N 1
ATOM 1682 C CA . ILE B 1 84 ? 10.812 -7.008 -10.453 1 90.12 84 ILE B CA 1
ATOM 1683 C C . ILE B 1 84 ? 9.422 -7.031 -11.078 1 90.12 84 ILE B C 1
ATOM 1685 O O . ILE B 1 84 ? 9.117 -7.887 -11.914 1 90.12 84 ILE B O 1
ATOM 1689 N N . HIS B 1 85 ? 8.602 -6.051 -10.789 1 91 85 HIS B N 1
ATOM 1690 C CA . HIS B 1 85 ? 7.18 -6.16 -11.102 1 91 85 HIS B CA 1
ATOM 1691 C C . HIS B 1 85 ? 6.914 -5.84 -12.57 1 91 85 HIS B C 1
ATOM 1693 O O . HIS B 1 85 ? 6.109 -6.508 -13.219 1 91 85 HIS B O 1
ATOM 1699 N N . VAL B 1 86 ? 7.566 -4.828 -13.133 1 90.5 86 VAL B N 1
ATOM 1700 C CA . VAL B 1 86 ? 7.383 -4.504 -14.539 1 90.5 86 VAL B CA 1
ATOM 1701 C C . VAL B 1 86 ? 7.883 -5.66 -15.406 1 90.5 86 VAL B C 1
ATOM 1703 O O . VAL B 1 86 ? 7.168 -6.133 -16.297 1 90.5 86 VAL B O 1
ATOM 1706 N N . PRO B 1 87 ? 9.094 -6.195 -15.156 1 86.88 87 PRO B N 1
ATOM 1707 C CA . PRO B 1 87 ? 9.539 -7.355 -15.93 1 86.88 87 PRO B CA 1
ATOM 1708 C C . PRO B 1 87 ? 8.602 -8.555 -15.789 1 86.88 87 PRO B C 1
ATOM 1710 O O . PRO B 1 87 ? 8.352 -9.273 -16.766 1 86.88 87 PRO B O 1
ATOM 1713 N N . GLN B 1 88 ? 8.062 -8.828 -14.531 1 85.38 88 GLN B N 1
ATOM 1714 C CA . GLN B 1 88 ? 7.129 -9.938 -14.328 1 85.38 88 GLN B CA 1
ATOM 1715 C C . GLN B 1 88 ? 5.875 -9.758 -15.18 1 85.38 88 GLN B C 1
ATOM 1717 O O . GLN B 1 88 ? 5.297 -10.742 -15.648 1 85.38 88 GLN B O 1
ATOM 1722 N N . LEU B 1 89 ? 5.434 -8.578 -15.328 1 84.88 89 LEU B N 1
ATOM 1723 C CA . LEU B 1 89 ? 4.238 -8.281 -16.109 1 84.88 89 LEU B CA 1
ATOM 1724 C C . LEU B 1 89 ? 4.473 -8.562 -17.594 1 84.88 89 LEU B C 1
ATOM 1726 O O . LEU B 1 89 ? 3.549 -8.945 -18.312 1 84.88 89 LEU B O 1
ATOM 1730 N N . LEU B 1 90 ? 5.688 -8.422 -18.016 1 83.44 90 LEU B N 1
ATOM 1731 C CA . LEU B 1 90 ? 6.035 -8.602 -19.422 1 83.44 90 LEU B CA 1
ATOM 1732 C C . LEU B 1 90 ? 6.27 -10.07 -19.75 1 83.44 90 LEU B C 1
ATOM 1734 O O . LEU B 1 90 ? 6.277 -10.461 -20.906 1 83.44 90 LEU B O 1
ATOM 1738 N N . GLU B 1 91 ? 6.34 -10.875 -18.734 1 77.75 91 GLU B N 1
ATOM 1739 C CA . GLU B 1 91 ? 6.5 -12.312 -18.953 1 77.75 91 GLU B CA 1
ATOM 1740 C C . GLU B 1 91 ? 5.16 -12.977 -19.25 1 77.75 91 GLU B C 1
ATOM 1742 O O . GLU B 1 91 ? 4.113 -12.523 -18.781 1 77.75 91 GLU B O 1
ATOM 1747 N N . LYS B 1 92 ? 4.832 -13.867 -20.188 1 65.38 92 LYS B N 1
ATOM 1748 C CA . LYS B 1 92 ? 3.691 -14.438 -20.906 1 65.38 92 LYS B CA 1
ATOM 1749 C C . LYS B 1 92 ? 2.629 -14.938 -19.922 1 65.38 92 LYS B C 1
ATOM 1751 O O . LYS B 1 92 ? 1.432 -14.773 -20.172 1 65.38 92 LYS B O 1
ATOM 1756 N N . ASN B 1 93 ? 2.857 -15.75 -18.828 1 56.94 93 ASN B N 1
ATOM 1757 C CA . ASN B 1 93 ? 1.799 -16.5 -18.156 1 56.94 93 ASN B CA 1
ATOM 1758 C C . ASN B 1 93 ? 1.246 -15.75 -16.953 1 56.94 93 ASN B C 1
ATOM 1760 O O . ASN B 1 93 ? 0.187 -16.094 -16.422 1 56.94 93 ASN B O 1
ATOM 1764 N N . GLU B 1 94 ? 1.859 -14.688 -16.375 1 58.22 94 GLU B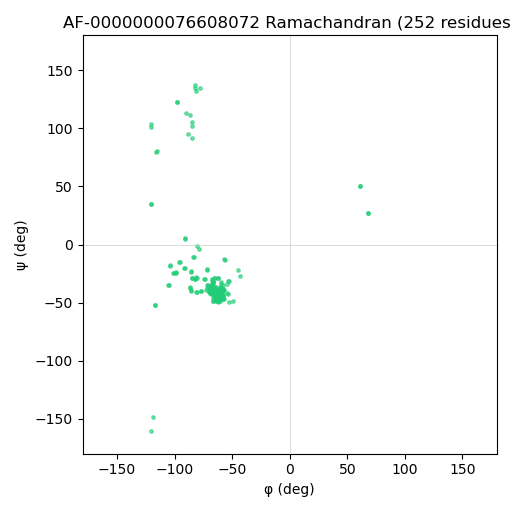 N 1
ATOM 1765 C CA . GLU B 1 94 ? 1.493 -14.211 -15.047 1 58.22 94 GLU B CA 1
ATOM 1766 C C . GLU B 1 94 ? 0.908 -12.805 -15.109 1 58.22 94 GLU B C 1
ATOM 1768 O O . GLU B 1 94 ? 1.386 -11.898 -14.422 1 58.22 94 GLU B O 1
ATOM 1773 N N . SER B 1 95 ? -0.572 -12.797 -15.531 1 81.31 95 SER B N 1
ATOM 1774 C CA . SER B 1 95 ? -0.805 -11.414 -15.93 1 81.31 95 SER B CA 1
ATOM 1775 C C . SER B 1 95 ? -1.626 -10.672 -14.875 1 81.31 95 SER B C 1
ATOM 1777 O O . SER B 1 95 ? -1.224 -9.609 -14.406 1 81.31 95 SER B O 1
ATOM 1779 N N . MET B 1 96 ? -2.496 -11.5 -14.328 1 87.31 96 MET B N 1
ATOM 1780 C CA . MET B 1 96 ? -3.387 -10.719 -13.469 1 87.31 96 MET B CA 1
ATOM 1781 C C . MET B 1 96 ? -2.791 -10.547 -12.078 1 87.31 96 MET B C 1
ATOM 1783 O O . MET B 1 96 ? -2.857 -9.461 -11.5 1 87.31 96 MET B O 1
ATOM 1787 N N . ILE B 1 97 ? -2.193 -11.586 -11.586 1 88.56 97 ILE B N 1
ATOM 1788 C CA . ILE B 1 97 ? -1.57 -11.547 -10.273 1 88.56 97 ILE B CA 1
ATOM 1789 C C . ILE B 1 97 ? -0.39 -10.578 -10.289 1 88.56 97 ILE B C 1
ATOM 1791 O O . ILE B 1 97 ? -0.206 -9.797 -9.352 1 88.56 97 ILE B O 1
ATOM 1795 N N . ALA B 1 98 ? 0.385 -10.625 -11.367 1 89.94 98 ALA B N 1
ATOM 1796 C CA . ALA B 1 98 ? 1.515 -9.711 -11.516 1 89.94 98 ALA B CA 1
ATOM 1797 C C . ALA B 1 98 ? 1.042 -8.258 -11.586 1 89.94 98 ALA B C 1
ATOM 1799 O O . ALA B 1 98 ? 1.656 -7.375 -10.984 1 89.94 98 ALA B O 1
ATOM 1800 N N . LEU B 1 99 ? 0.013 -8.047 -12.312 1 93.69 99 LEU B N 1
ATOM 1801 C CA . LEU B 1 99 ? -0.55 -6.703 -12.414 1 93.69 99 LEU B CA 1
ATOM 1802 C C . LEU B 1 99 ? -1.017 -6.203 -11.055 1 93.69 99 LEU B C 1
ATOM 1804 O O . LEU B 1 99 ? -0.719 -5.07 -10.664 1 93.69 99 LEU B O 1
ATOM 1808 N N . MET B 1 100 ? -1.681 -7.031 -10.281 1 94.38 100 MET B N 1
ATOM 1809 C CA . MET B 1 100 ? -2.189 -6.652 -8.969 1 94.38 100 MET B CA 1
ATOM 1810 C C . MET B 1 100 ? -1.045 -6.332 -8.016 1 94.38 100 MET B C 1
ATOM 1812 O O . MET B 1 100 ? -1.125 -5.371 -7.246 1 94.38 100 MET B O 1
ATOM 1816 N N . ASN B 1 101 ? -0.046 -7.16 -8.117 1 94.38 101 ASN B N 1
ATOM 1817 C CA . ASN B 1 101 ? 1.108 -6.91 -7.262 1 94.38 101 ASN B CA 1
ATOM 1818 C C . ASN B 1 101 ? 1.782 -5.586 -7.598 1 94.38 101 ASN B C 1
ATOM 1820 O O . ASN B 1 101 ? 2.199 -4.848 -6.703 1 94.38 101 ASN B O 1
ATOM 1824 N N . MET B 1 102 ? 1.92 -5.344 -8.859 1 95.62 102 MET B N 1
ATOM 1825 C CA . MET B 1 102 ? 2.531 -4.086 -9.273 1 95.62 102 MET B CA 1
ATOM 1826 C C . MET B 1 102 ? 1.694 -2.896 -8.812 1 95.62 102 MET B C 1
ATOM 1828 O O . MET B 1 102 ? 2.23 -1.927 -8.273 1 95.62 102 MET B O 1
ATOM 1832 N N . LEU B 1 103 ? 0.436 -2.986 -9.016 1 98.12 103 LEU B N 1
ATOM 1833 C CA . LEU B 1 103 ? -0.448 -1.887 -8.641 1 98.12 103 LEU B CA 1
ATOM 1834 C C . LEU B 1 103 ? -0.437 -1.666 -7.133 1 98.12 103 LEU B C 1
ATOM 1836 O O . LEU B 1 103 ? -0.45 -0.523 -6.668 1 98.12 103 LEU B O 1
ATOM 1840 N N . LYS B 1 104 ? -0.427 -2.711 -6.355 1 98.62 104 LYS B N 1
ATOM 1841 C CA . LYS B 1 104 ? -0.349 -2.566 -4.902 1 98.62 104 LYS B CA 1
ATOM 1842 C C . LYS B 1 104 ? 0.943 -1.868 -4.488 1 98.62 104 LYS B C 1
ATOM 1844 O O . LYS B 1 104 ? 0.931 -0.993 -3.621 1 98.62 104 LYS B O 1
ATOM 1849 N N . ASP B 1 105 ? 2.031 -2.217 -5.164 1 98.62 105 ASP B N 1
ATOM 1850 C CA . ASP B 1 105 ? 3.303 -1.593 -4.805 1 98.62 105 ASP B CA 1
ATOM 1851 C C . ASP B 1 105 ? 3.336 -0.129 -5.238 1 98.62 105 ASP B C 1
ATOM 1853 O O . ASP B 1 105 ? 3.945 0.708 -4.57 1 98.62 105 ASP B O 1
ATOM 1857 N N . VAL B 1 106 ? 2.715 0.19 -6.348 1 98.81 106 VAL B N 1
ATOM 1858 C CA . VAL B 1 106 ? 2.602 1.588 -6.75 1 98.81 106 VAL B CA 1
ATOM 1859 C C . VAL B 1 106 ? 1.812 2.367 -5.699 1 98.81 106 VAL B C 1
ATOM 1861 O O . VAL B 1 106 ? 2.209 3.463 -5.301 1 98.81 106 VAL B O 1
ATOM 1864 N N . SER B 1 107 ? 0.711 1.8 -5.254 1 98.94 107 SER B N 1
ATOM 1865 C CA . SER B 1 107 ? -0.105 2.465 -4.246 1 98.94 107 SER B CA 1
ATOM 1866 C C . SER B 1 107 ? 0.649 2.602 -2.926 1 98.94 107 SER B C 1
ATOM 1868 O O . SER B 1 107 ? 0.593 3.648 -2.279 1 98.94 107 SER B O 1
ATOM 1870 N N . LEU B 1 108 ? 1.344 1.578 -2.541 1 98.94 108 LEU B N 1
ATOM 1871 C CA . LEU B 1 108 ? 2.146 1.633 -1.325 1 98.94 108 LEU B CA 1
ATOM 1872 C C . LEU B 1 108 ? 3.217 2.717 -1.428 1 98.94 108 LEU B C 1
ATOM 1874 O O . LEU B 1 108 ? 3.451 3.455 -0.47 1 98.94 108 LEU B O 1
ATOM 1878 N N . MET B 1 109 ? 3.861 2.781 -2.617 1 98.88 109 MET B N 1
ATOM 1879 C CA . MET B 1 109 ? 4.836 3.838 -2.871 1 98.88 109 MET B CA 1
ATOM 1880 C C . MET B 1 109 ? 4.195 5.215 -2.729 1 98.88 1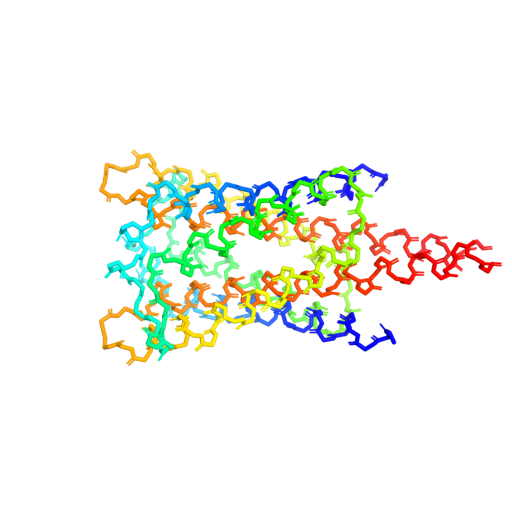09 MET B C 1
ATOM 1882 O O . MET B 1 109 ? 4.758 6.098 -2.08 1 98.88 109 MET B O 1
ATOM 1886 N N . GLY B 1 110 ? 3.061 5.383 -3.311 1 98.88 110 GLY B N 1
ATOM 1887 C CA . GLY B 1 110 ? 2.334 6.637 -3.189 1 98.88 110 GLY B CA 1
ATOM 1888 C C . GLY B 1 110 ? 1.971 6.98 -1.757 1 98.88 110 GLY B C 1
ATOM 1889 O O . GLY B 1 110 ? 2.117 8.125 -1.332 1 98.88 110 GLY B O 1
ATOM 1890 N N . GLY B 1 111 ? 1.476 5.988 -1.026 1 98.75 111 GLY B N 1
ATOM 1891 C CA . GLY B 1 111 ? 1.188 6.199 0.384 1 98.75 111 GLY B CA 1
ATOM 1892 C C . GLY B 1 111 ? 2.4 6.645 1.18 1 98.75 111 GLY B C 1
ATOM 1893 O O . GLY B 1 111 ? 2.307 7.555 2.004 1 98.75 111 GLY B O 1
ATOM 1894 N N . ALA B 1 112 ? 3.518 6.031 0.935 1 98.88 112 ALA B N 1
ATOM 1895 C CA . ALA B 1 112 ? 4.754 6.41 1.617 1 98.88 112 ALA B CA 1
ATOM 1896 C C . ALA B 1 112 ? 5.137 7.852 1.302 1 98.88 112 ALA B C 1
ATOM 1898 O O . ALA B 1 112 ? 5.555 8.602 2.189 1 98.88 112 ALA B O 1
ATOM 1899 N N . LEU B 1 113 ? 5.02 8.258 0.067 1 98.75 113 LEU B N 1
ATOM 1900 C CA . LEU B 1 113 ? 5.324 9.625 -0.32 1 98.75 113 LEU B CA 1
ATOM 1901 C C . LEU B 1 113 ? 4.379 10.609 0.365 1 98.75 113 LEU B C 1
ATOM 1903 O O . LEU B 1 113 ? 4.801 11.672 0.814 1 98.75 113 LEU B O 1
ATOM 1907 N N . MET B 1 114 ? 3.105 10.234 0.403 1 98.31 114 MET B N 1
ATOM 1908 C CA . MET B 1 114 ? 2.146 11.102 1.084 1 98.31 114 MET B CA 1
ATOM 1909 C C . MET B 1 114 ? 2.494 11.242 2.562 1 98.31 114 MET B C 1
ATOM 1911 O O . MET B 1 114 ? 2.443 12.336 3.115 1 98.31 114 MET B O 1
ATOM 1915 N N . ILE B 1 115 ? 2.826 10.156 3.174 1 97.94 115 ILE B N 1
ATOM 1916 C CA . ILE B 1 115 ? 3.189 10.18 4.586 1 97.94 115 ILE B CA 1
ATOM 1917 C C . ILE B 1 115 ? 4.383 11.109 4.801 1 97.94 115 ILE B C 1
ATOM 1919 O O . ILE B 1 115 ? 4.375 11.938 5.711 1 97.94 115 ILE B O 1
ATOM 1923 N N . ALA B 1 116 ? 5.391 10.984 3.939 1 98.06 116 ALA B N 1
ATOM 1924 C CA . ALA B 1 116 ? 6.574 11.836 4.039 1 98.06 116 ALA B CA 1
ATOM 1925 C C . ALA B 1 116 ? 6.207 13.305 3.875 1 98.06 116 ALA B C 1
ATOM 1927 O O . ALA B 1 116 ? 6.645 14.156 4.656 1 98.06 116 ALA B O 1
ATOM 1928 N N . GLY B 1 117 ? 5.449 13.578 2.852 1 97.31 117 GLY B N 1
ATOM 1929 C CA . GLY B 1 117 ? 5.062 14.953 2.588 1 97.31 117 GLY B CA 1
ATOM 1930 C C . GLY B 1 117 ? 4.195 15.547 3.68 1 97.31 117 GLY B C 1
ATOM 1931 O O . GLY B 1 117 ? 4.383 16.703 4.066 1 97.31 117 GLY B O 1
ATOM 1932 N N . MET B 1 118 ? 3.217 14.836 4.141 1 96.19 118 MET B N 1
ATOM 1933 C CA . MET B 1 118 ? 2.309 15.312 5.176 1 96.19 118 MET B CA 1
ATOM 1934 C C . MET B 1 118 ? 3.041 15.492 6.5 1 96.19 118 MET B C 1
ATOM 1936 O O . MET B 1 118 ? 2.732 16.406 7.266 1 96.19 118 MET B O 1
ATOM 1940 N N . LYS B 1 119 ? 3.977 14.562 6.75 1 95.38 119 LYS B N 1
ATOM 1941 C CA . LYS B 1 119 ? 4.809 14.719 7.941 1 95.38 119 LYS B CA 1
ATOM 1942 C C . LYS B 1 119 ? 5.605 16.016 7.883 1 95.38 119 LYS B C 1
ATOM 1944 O O . LYS B 1 119 ? 5.719 16.719 8.891 1 95.38 119 LYS B O 1
ATOM 1949 N N . SER B 1 120 ? 6.148 16.344 6.766 1 94.94 120 SER B N 1
ATOM 1950 C CA . SER B 1 120 ? 6.887 17.594 6.574 1 94.94 120 SER B CA 1
ATOM 1951 C C . SER B 1 120 ? 5.996 18.812 6.812 1 94.94 120 SER B C 1
ATOM 1953 O O . SER B 1 120 ? 6.406 19.766 7.473 1 94.94 120 SER B O 1
ATOM 1955 N N . LYS B 1 121 ? 4.809 18.781 6.309 1 93.5 121 LYS B N 1
ATOM 1956 C CA . LYS B 1 121 ? 3.869 19.891 6.461 1 93.5 121 LYS B CA 1
ATOM 1957 C C . LYS B 1 121 ? 3.469 20.078 7.922 1 93.5 121 LYS B C 1
ATOM 1959 O O . LYS B 1 121 ? 3.355 21.203 8.398 1 93.5 121 LYS B O 1
ATOM 1964 N N . LEU B 1 122 ? 3.205 18.984 8.594 1 92.69 122 LEU B N 1
ATOM 1965 C CA . LEU B 1 122 ? 2.848 19.047 10.008 1 92.69 122 LEU B CA 1
ATOM 1966 C C . LEU B 1 122 ? 3.973 19.672 10.828 1 92.69 122 LEU B C 1
ATOM 1968 O O . LEU B 1 122 ? 3.719 20.484 11.719 1 92.69 122 LEU B O 1
ATOM 1972 N N . ASN B 1 123 ? 5.219 19.359 10.469 1 90.94 123 ASN B N 1
ATOM 1973 C CA . ASN B 1 123 ? 6.371 19.922 11.172 1 90.94 123 ASN B CA 1
ATOM 1974 C C . ASN B 1 123 ? 6.531 21.406 10.883 1 90.94 123 ASN B C 1
ATOM 1976 O O . ASN B 1 123 ? 6.918 22.172 11.766 1 90.94 123 ASN B O 1
ATOM 1980 N N . GLN B 1 124 ? 6.234 21.797 9.68 1 89.44 124 GLN B N 1
ATOM 1981 C CA . GLN B 1 124 ? 6.328 23.203 9.297 1 89.44 124 GLN B CA 1
ATOM 1982 C C . GLN B 1 124 ? 5.27 24.047 10.016 1 89.44 124 GLN B C 1
ATOM 1984 O O . GLN B 1 124 ? 5.543 25.156 10.453 1 89.44 124 GLN B O 1
ATOM 1989 N N . GLN B 1 125 ? 4.094 23.547 10.219 1 85.88 125 GLN B N 1
ATOM 1990 C CA . GLN B 1 125 ? 3 24.266 10.867 1 85.88 125 GLN B CA 1
ATOM 1991 C C . GLN B 1 125 ? 3.232 24.375 12.375 1 85.88 125 GLN B C 1
ATOM 1993 O O . GLN B 1 125 ? 2.777 25.328 13.008 1 85.88 125 GLN B O 1
ATOM 1998 N N . ARG B 1 126 ? 3.896 23.453 12.945 1 81.81 126 ARG B N 1
ATOM 1999 C CA . ARG B 1 126 ? 4.203 23.516 14.367 1 81.81 126 ARG B CA 1
ATOM 2000 C C . ARG B 1 126 ? 5.254 24.578 14.664 1 81.81 126 ARG B C 1
ATOM 2002 O O . ARG B 1 126 ? 5.32 25.109 15.773 1 81.81 126 ARG B O 1
ATOM 2009 N N . LYS B 1 127 ? 6.043 24.984 13.711 1 84.38 127 LYS B N 1
ATOM 2010 C CA . LYS B 1 127 ? 7.066 26.016 13.891 1 84.38 127 LYS B CA 1
ATOM 2011 C C . LYS B 1 127 ? 6.48 27.406 13.695 1 84.38 127 LYS B C 1
ATOM 2013 O O . LYS B 1 127 ? 7.031 28.391 14.188 1 84.38 127 LYS B O 1
ATOM 2018 N N . GLU B 1 128 ? 5.418 27.516 13 1 73.56 128 GLU B N 1
ATOM 2019 C CA . GLU B 1 128 ? 4.777 28.828 12.82 1 73.56 128 GLU B CA 1
ATOM 2020 C C . GLU B 1 128 ? 3.787 29.109 13.945 1 73.56 128 GLU B C 1
ATOM 2022 O O . GLU B 1 128 ? 3.65 30.25 14.383 1 73.56 128 GLU B O 1
#

InterPro domains:
  IPR032808 DoxX family [PF07681] (6-85)

Secondary structure (DSSP, 8-state):
-HHHHHHHHHHHHHHHHHHHHHHHHTHHHHHHH---SSTT-SHHHHHHHHHHHHHHHHHHHTTSSHHHHHHHHHHHHHHHIIIIIHHHHHSTT-HHHHHHHHHHHHHHHHHHHHHHHHHHHHHHHHH-/-HHHHHHHHHHHHHHHHHHHHHHHHTHHHHHHH---SSTT-SHHHHHHHHHHHHHHHHHHHTTSSHHHHHHHHHHHHHHHIIIIIHHHHHSSS-HHHHHHHHHHHHHHHHHHHHHHHHHHHHHHHHH-

Nearest PDB structures (foldseek):
  7a0g-assembly1_GGG  TM=4.946E-01  e=1.524E+00  Serratia marcescens
  7a0g-assembly1_GGG  TM=4.946E-01  e=1.321E+00  Serratia marcescens
  7a0g-assembly1_EEE  TM=5.096E-01  e=3.297E+00  Serratia marcescens

Sequence (256 aa):
MKDITHIGRVLFALPFILFGLNHIFQYSWYSENFQSFLPIIGAYTVIFTGIIMIAAGISMIVRKYVKLTALTLAGLLFLFIITIHVPQLLEKNESMIALMNMLKDVSLMGGALMIAGMKSKLNQQRKEMKDITHIGRVLFALPFILFGLNHIFQYSWYSENFQSFLPIIGAYTVIFTGIIMIAAGISMIVRKYVKLTALTLAGLLFLFIITIHVPQLLEKNESMIALMNMLKDVSLMGGALMIAGMKSKLNQQRKE

Solvent-accessible surface area (backbone atoms only — not comparable to full-atom values): 12028 Å² total; per-residue (Å²): 110,78,56,45,28,55,56,8,40,41,37,31,19,50,33,36,28,52,49,10,51,43,25,53,77,39,24,67,58,48,47,73,72,47,68,36,77,47,79,74,54,38,53,64,46,38,33,51,52,10,52,51,28,30,52,35,16,52,32,38,58,72,64,43,57,48,43,59,31,21,48,50,50,24,52,50,37,50,49,45,38,66,28,36,31,50,54,43,44,70,42,90,86,41,53,65,66,32,45,51,52,36,36,50,42,43,19,44,23,9,34,22,30,26,52,22,24,50,49,50,50,53,56,54,58,71,72,105,107,78,57,44,29,54,53,8,40,42,37,31,19,51,34,36,30,53,50,10,51,45,26,54,78,40,23,66,59,47,44,71,73,48,67,37,73,48,78,80,51,37,52,64,47,38,34,52,53,11,51,51,28,31,52,34,16,50,32,38,58,73,63,44,56,48,43,60,32,24,47,50,50,22,52,51,36,50,49,45,37,66,31,36,30,50,56,44,44,71,42,90,86,41,52,64,67,31,46,52,52,36,34,51,42,43,20,44,22,9,35,23,29,25,51,22,25,50,50,51,50,54,55,53,60,71,73,107

Organism: NCBI:txid889453

pLDDT: mean 90.69, std 11.58, range [48.06, 98.94]

Foldseek 3Di:
DVPVVLVVQLVLLVVLLVQLVCLLVVVVVCQVPWAWPPNVPHSVVSNVSSVLSNVLSVCSNVPHPLLVSLQSLLVSLVRCLVTTLVVVCVDPPCHPVSVVVSVVSVVSSVVSNVSNVVVVVVVVVVVD/DVPVVLVVQLVLLVVLLVQLVCLLVVQVVCQVPWAWPPNVDHSVVSNVSSVLSNVLSVCSNVPHPLLVSLQSLLVSLVRCLVTTLVVVCVDPPCHPVSVVVSVVSVVSSVVSNVSNVVVVVVVVVVVD

Radius of gyration: 17.88 Å; Cα contacts (8 Å, |Δi|>4): 399; chains: 2; bounding box: 45×54×39 Å